Protein AF-A0A4R1WNM1-F1 (afdb_monomer_lite)

pLDDT: mean 94.65, std 6.36, range [49.75, 98.62]

Secondary structure (DSSP, 8-state):
-----S----SHHHHHHHHHHHEETTEE-SS--PPPHHHHHHHHHTTSS-SS-B---HHHHHHHHHHHHTT--HHHHHHHHHHHHHH--GGGTTHHHHHHHHHH-------B-TTSSBBTTT-PBSS-PPB-HHHHHHHHHHHS-S-TT-HHHHHHHHHHHHTS---PPPHHHHHHHHHHHHHHHTS-TT-BTTTGGGT-TTSSS-HHHHHHHHHHHHHTTTT--SSS--SSSS---GGG-PPPSSS---S-TTGGG-BGGG---HHHHHHH-TT--

Radius of gyration: 18.29 Å; chains: 1; bounding box: 48×42×45 Å

Foldseek 3Di:
DPDADLAADLDCVLQVQLQQQAADPVGGDVVGDHDPPVNQVSSSNRVLADPFFDWDFPQRLLVLLQVLLVLDDLVQLLQLCLQCQAVVQLLSNLLLLLSLQSPQRDNDDADADPVRFARQFQREGGGTDGHGLSVLSNCCRPQSGDCRRHSNSSSSSSVNSSRYDGDGHDPVSLVLLLVLLVQLLPDDQQAALLRSLVSSPVGPDDSSNSSVNLQSCQLLQFQAAPQFGHSNVHHQGPNSQDAPPDPDQPYGGPRSVGTSNRRTDVVSCCRNNVSND

Sequence (277 aa):
MPPQQDSYDASPSSVRPLLDTFWSSSGWREPPDWPDEQSMRAAVRRGVMFDAPVVLDHGGWVEAARSAAAQISPREVEDAFVSSLTSRRLDLRSALASFLIARALPDHHFTAMRSGRMCAVCGLYSGSAPEDLNVLNFERFKWGGIRRDDITYVAFDLQQFIRAPRREVTPDDRKLGSAVLEILRGLPTETTVAQAPSHLGLLKGNKPERSVLMDILGICGVLDTADHRGYAEGFVRFGDRELPPYRFVDRAYPACWWQASTGINFRAVKNVLPTLS

Structure (mmCIF, N/CA/C/O backbone):
data_AF-A0A4R1WNM1-F1
#
_entry.id   AF-A0A4R1WNM1-F1
#
loop_
_atom_site.group_PDB
_atom_site.id
_atom_site.type_symbol
_atom_site.label_atom_id
_atom_site.label_alt_id
_atom_site.label_comp_id
_atom_site.label_asym_id
_atom_site.label_entity_id
_atom_site.label_seq_id
_atom_site.pdbx_PDB_ins_code
_atom_site.Cartn_x
_atom_site.Cartn_y
_atom_site.Cartn_z
_atom_site.occupancy
_atom_site.B_iso_or_equiv
_atom_site.auth_seq_id
_atom_site.auth_comp_id
_atom_site.auth_asym_id
_atom_site.auth_atom_id
_atom_site.pdbx_PDB_model_num
ATOM 1 N N . MET A 1 1 ? 11.906 -10.373 -12.392 1.00 56.03 1 MET A N 1
ATOM 2 C CA . MET A 1 1 ? 12.243 -8.930 -12.439 1.00 56.03 1 MET A CA 1
ATOM 3 C C . MET A 1 1 ? 13.757 -8.771 -12.398 1.00 56.03 1 MET A C 1
ATOM 5 O O . MET A 1 1 ? 14.398 -9.702 -11.915 1.00 56.03 1 MET A O 1
ATOM 9 N N . PRO A 1 2 ? 14.334 -7.695 -12.967 1.00 50.56 2 PRO A N 1
ATOM 10 C CA . PRO A 1 2 ? 15.786 -7.516 -13.014 1.00 50.56 2 PRO A CA 1
ATOM 11 C C . PRO A 1 2 ? 16.395 -7.609 -11.607 1.00 50.56 2 PRO A C 1
ATOM 13 O O . PRO A 1 2 ? 15.758 -7.159 -10.651 1.00 50.56 2 PRO A O 1
ATOM 16 N N . PRO A 1 3 ? 17.589 -8.207 -11.453 1.00 49.75 3 PRO A N 1
ATOM 17 C CA . PRO A 1 3 ? 18.256 -8.286 -10.162 1.00 49.75 3 PRO A CA 1
ATOM 18 C C . PRO A 1 3 ? 18.532 -6.867 -9.660 1.00 49.75 3 PRO A C 1
ATOM 20 O O . PRO A 1 3 ? 19.197 -6.076 -10.326 1.00 49.75 3 PRO A O 1
ATOM 23 N N . GLN A 1 4 ? 17.988 -6.537 -8.493 1.00 61.91 4 GLN A N 1
ATOM 24 C CA . GLN A 1 4 ? 18.226 -5.264 -7.823 1.00 61.91 4 GLN A CA 1
ATOM 25 C C . GLN A 1 4 ? 19.000 -5.509 -6.527 1.00 61.91 4 GLN A C 1
ATOM 27 O O . GLN A 1 4 ? 18.963 -6.608 -5.984 1.00 61.91 4 GLN A O 1
ATOM 32 N N . GLN A 1 5 ? 19.703 -4.483 -6.041 1.00 65.31 5 GLN A N 1
ATOM 33 C CA . GLN A 1 5 ? 20.471 -4.527 -4.787 1.00 65.31 5 GLN A CA 1
ATOM 34 C C . GLN A 1 5 ? 19.643 -5.051 -3.609 1.00 65.31 5 GLN A C 1
ATOM 36 O O . GLN A 1 5 ? 18.443 -4.791 -3.560 1.00 65.31 5 GLN A O 1
ATOM 41 N N . ASP A 1 6 ? 20.285 -5.668 -2.617 1.00 79.88 6 ASP A N 1
ATOM 42 C CA . ASP A 1 6 ? 19.622 -6.268 -1.445 1.00 79.88 6 ASP A CA 1
ATOM 43 C C . ASP A 1 6 ? 18.725 -5.295 -0.655 1.00 79.88 6 ASP A C 1
ATOM 45 O O . ASP A 1 6 ? 17.783 -5.721 0.009 1.00 79.88 6 ASP A O 1
ATOM 49 N N . SER A 1 7 ? 18.984 -3.983 -0.742 1.00 90.94 7 SER A N 1
ATOM 50 C CA . SER A 1 7 ? 18.193 -2.928 -0.098 1.00 90.94 7 SER A CA 1
ATOM 51 C C . SER A 1 7 ? 18.128 -1.645 -0.941 1.00 90.94 7 SER A C 1
ATOM 53 O O . SER A 1 7 ? 18.863 -1.511 -1.921 1.00 90.94 7 SER A O 1
ATOM 55 N N . TYR A 1 8 ? 17.243 -0.707 -0.586 1.00 95.38 8 TYR A N 1
ATOM 56 C CA . TYR A 1 8 ? 17.134 0.626 -1.202 1.00 95.38 8 TYR A CA 1
ATOM 57 C C . TYR A 1 8 ? 17.305 1.755 -0.175 1.00 95.38 8 TYR A C 1
ATOM 59 O O . TYR A 1 8 ? 17.038 1.585 1.011 1.00 95.38 8 TYR A O 1
ATOM 67 N N . ASP A 1 9 ? 17.699 2.948 -0.624 1.00 96.12 9 ASP A N 1
ATOM 68 C CA . ASP A 1 9 ? 17.828 4.133 0.231 1.00 96.12 9 ASP A CA 1
ATOM 69 C C . ASP A 1 9 ? 16.542 4.975 0.221 1.00 96.12 9 ASP A C 1
ATOM 71 O O . ASP A 1 9 ? 16.258 5.717 -0.720 1.00 96.12 9 ASP A O 1
ATOM 75 N N . ALA A 1 10 ? 15.777 4.877 1.311 1.00 96.00 10 ALA A N 1
ATOM 76 C CA . ALA A 1 10 ? 14.518 5.593 1.518 1.00 96.00 10 ALA A CA 1
ATOM 77 C C . ALA A 1 10 ? 14.689 7.059 1.974 1.00 96.00 10 ALA A C 1
ATOM 79 O O . ALA A 1 10 ? 13.705 7.699 2.357 1.00 96.00 10 ALA A O 1
ATOM 80 N N . SER A 1 11 ? 15.914 7.597 2.017 1.00 96.06 11 SER A N 1
ATOM 81 C CA . SER A 1 11 ? 16.146 8.975 2.455 1.00 96.06 11 SER A CA 1
ATOM 82 C C . SER A 1 11 ? 15.478 9.990 1.513 1.00 96.06 11 SER A C 1
ATOM 84 O O . SER A 1 11 ? 15.423 9.774 0.297 1.00 96.06 11 SER A O 1
ATOM 86 N N . PRO A 1 12 ? 15.003 11.146 2.026 1.00 96.06 12 PRO A N 1
ATOM 87 C CA . PRO A 1 12 ? 14.346 12.154 1.194 1.00 96.06 12 PRO A CA 1
ATOM 88 C C . PRO A 1 12 ? 15.190 12.625 0.005 1.00 96.06 12 PRO A C 1
ATOM 90 O O . PRO A 1 12 ? 14.644 12.902 -1.057 1.00 96.06 12 PRO A O 1
ATOM 93 N N . SER A 1 13 ? 16.516 12.707 0.159 1.00 96.44 13 SER A N 1
ATOM 94 C CA . SER A 1 13 ? 17.437 13.062 -0.928 1.00 96.44 13 SER A CA 1
ATOM 95 C C . SER A 1 13 ? 17.504 12.002 -2.021 1.00 96.44 13 SER A C 1
ATOM 97 O O . SER A 1 13 ? 17.653 12.344 -3.191 1.00 96.44 13 SER A O 1
ATOM 99 N N . SER A 1 14 ? 17.404 10.730 -1.645 1.00 96.88 14 SER A N 1
ATOM 100 C CA . SER A 1 14 ? 17.486 9.611 -2.577 1.00 96.88 14 SER A CA 1
ATOM 101 C C . SER A 1 14 ? 16.189 9.434 -3.350 1.00 96.88 14 SER A C 1
ATOM 103 O O . SER A 1 14 ? 16.243 9.243 -4.557 1.00 96.88 14 SER A O 1
ATOM 105 N N . VAL A 1 15 ? 15.042 9.608 -2.689 1.00 97.62 15 VAL A N 1
ATOM 106 C CA . VAL A 1 15 ? 13.699 9.484 -3.283 1.00 97.62 15 VAL A CA 1
ATOM 107 C C . VAL A 1 15 ? 13.288 10.726 -4.093 1.00 97.62 15 VAL A C 1
ATOM 109 O O . VAL A 1 15 ? 12.407 10.642 -4.944 1.00 97.62 15 VAL A O 1
ATOM 112 N N . ARG A 1 16 ? 13.918 11.888 -3.872 1.00 97.81 16 ARG A N 1
ATOM 113 C CA . ARG A 1 16 ? 13.540 13.153 -4.530 1.00 97.81 16 ARG A CA 1
ATOM 114 C C . ARG A 1 16 ? 13.461 13.077 -6.065 1.00 97.81 16 ARG A C 1
ATOM 116 O O . ARG A 1 16 ? 12.425 13.497 -6.567 1.00 97.81 16 ARG A O 1
ATOM 123 N N . PRO A 1 17 ? 14.453 12.534 -6.803 1.00 97.88 17 PRO A N 1
ATOM 124 C CA . PRO A 1 17 ? 14.377 12.465 -8.264 1.00 97.88 17 PRO A CA 1
ATOM 125 C C . PRO A 1 17 ? 13.111 11.755 -8.751 1.00 97.88 17 PRO A C 1
ATOM 127 O O . PRO A 1 17 ? 12.416 12.274 -9.611 1.00 97.88 17 PRO A O 1
ATOM 130 N N . LEU A 1 18 ? 12.750 10.635 -8.113 1.00 98.44 18 LEU A N 1
ATOM 131 C CA . LEU A 1 18 ? 11.525 9.893 -8.409 1.00 98.44 18 LEU A CA 1
ATOM 132 C C . LEU A 1 18 ? 10.265 10.748 -8.192 1.00 98.44 18 LEU A C 1
ATOM 134 O O . LEU A 1 18 ? 9.355 10.730 -9.015 1.00 98.44 18 LEU A O 1
ATOM 138 N N . LEU A 1 19 ? 10.189 11.486 -7.079 1.00 98.12 19 LEU A N 1
ATOM 139 C CA . LEU A 1 19 ? 9.032 12.342 -6.789 1.00 98.12 19 LEU A CA 1
ATOM 140 C C . LEU A 1 19 ? 8.925 13.515 -7.762 1.00 98.12 19 LEU A C 1
ATOM 142 O O . LEU A 1 19 ? 7.822 13.827 -8.212 1.00 98.12 19 LEU A O 1
ATOM 146 N N . ASP A 1 20 ? 10.053 14.144 -8.078 1.00 98.06 20 ASP A N 1
ATOM 147 C CA . ASP A 1 20 ? 10.108 15.314 -8.949 1.00 98.06 20 ASP A CA 1
ATOM 148 C C . ASP A 1 20 ? 9.778 14.949 -10.402 1.00 98.06 20 ASP A C 1
ATOM 150 O O . ASP A 1 20 ? 9.194 15.777 -11.097 1.00 98.06 20 ASP A O 1
ATOM 154 N N . THR A 1 21 ? 10.038 13.705 -10.831 1.00 98.31 21 THR A N 1
ATOM 155 C CA . THR A 1 21 ? 9.667 13.213 -12.167 1.00 98.31 21 THR A CA 1
ATOM 156 C C . THR A 1 21 ? 8.171 13.230 -12.424 1.00 98.31 21 THR A C 1
ATOM 158 O O . THR A 1 21 ? 7.736 13.637 -13.501 1.00 98.31 21 THR A O 1
ATOM 161 N N . PHE A 1 22 ? 7.366 12.831 -11.442 1.00 98.12 22 PHE A N 1
ATOM 162 C CA . PHE A 1 22 ? 5.926 12.659 -11.640 1.00 98.12 22 PHE A CA 1
ATOM 163 C C . PHE A 1 22 ? 5.079 13.761 -11.004 1.00 98.12 22 PHE A C 1
ATOM 165 O O . PHE A 1 22 ? 3.911 13.907 -11.364 1.00 98.12 22 PHE A O 1
ATOM 172 N N . TRP A 1 23 ? 5.624 14.546 -10.069 1.00 97.38 23 TRP A N 1
ATOM 173 C CA . TRP A 1 23 ? 4.834 15.469 -9.257 1.00 97.38 23 TRP A CA 1
ATOM 174 C C . TRP A 1 23 ? 5.432 16.872 -9.160 1.00 97.38 23 TRP A C 1
ATOM 176 O O . TRP A 1 23 ? 6.641 17.077 -9.084 1.00 97.38 23 TRP A O 1
ATOM 186 N N . SER A 1 24 ? 4.547 17.861 -9.095 1.00 95.88 24 SER A N 1
ATOM 187 C CA . SER A 1 24 ? 4.853 19.266 -8.830 1.00 95.88 24 SER A CA 1
ATOM 188 C C . SER A 1 24 ? 3.888 19.838 -7.785 1.00 95.88 24 SER A C 1
ATOM 190 O O . SER A 1 24 ? 2.948 19.173 -7.343 1.00 95.88 24 SER A O 1
ATOM 192 N N . SER A 1 25 ? 4.069 21.098 -7.385 1.00 92.75 25 SER A N 1
ATOM 193 C CA . SER A 1 25 ? 3.073 21.792 -6.555 1.00 92.75 25 SER A CA 1
ATOM 194 C C . SER A 1 25 ? 1.705 21.924 -7.240 1.00 92.75 25 SER A C 1
ATOM 196 O O . SER A 1 25 ? 0.705 22.055 -6.542 1.00 92.75 25 SER A O 1
ATOM 198 N N . SER A 1 26 ? 1.657 21.849 -8.575 1.00 94.06 26 SER A N 1
ATOM 199 C CA . SER A 1 26 ? 0.432 21.940 -9.380 1.00 94.06 26 SER A CA 1
ATOM 200 C C . SER A 1 26 ? -0.217 20.581 -9.680 1.00 94.06 26 SER A C 1
ATOM 202 O O . SER A 1 26 ? -1.260 20.546 -10.324 1.00 94.06 26 SER A O 1
ATOM 204 N N . GLY A 1 27 ? 0.365 19.470 -9.212 1.00 94.62 27 GLY A N 1
ATOM 205 C CA . GLY A 1 27 ? -0.149 18.116 -9.443 1.00 94.62 27 GLY A CA 1
ATOM 206 C C . GLY A 1 27 ? 0.780 17.246 -10.288 1.00 94.62 27 GLY A C 1
ATOM 207 O O . GLY A 1 27 ? 1.999 17.452 -10.281 1.00 94.62 27 GLY A O 1
ATOM 208 N N . TRP A 1 28 ? 0.196 16.264 -10.982 1.00 96.38 28 TRP A N 1
ATOM 209 C CA . TRP A 1 28 ? 0.909 15.378 -11.904 1.00 96.38 28 TRP A CA 1
ATOM 210 C C . TRP A 1 28 ? 1.625 16.170 -12.998 1.00 96.38 28 TRP A C 1
ATOM 212 O O . TRP A 1 28 ? 1.121 17.186 -13.479 1.00 96.38 28 TRP A O 1
ATOM 222 N N . ARG A 1 29 ? 2.810 15.701 -13.382 1.00 97.44 29 ARG A N 1
ATOM 223 C CA . ARG A 1 29 ? 3.543 16.225 -14.533 1.00 97.44 29 ARG A CA 1
ATOM 224 C C . ARG A 1 29 ? 3.154 15.452 -15.781 1.00 97.44 29 ARG A C 1
ATOM 226 O O . ARG A 1 29 ? 3.303 14.234 -15.831 1.00 97.44 29 ARG A O 1
ATOM 233 N N . GLU A 1 30 ? 2.689 16.182 -16.784 1.00 94.81 30 GLU A N 1
ATOM 234 C CA . GLU A 1 30 ? 2.351 15.644 -18.096 1.00 94.81 30 GLU A CA 1
ATOM 235 C C . GLU A 1 30 ? 3.032 16.512 -19.171 1.00 94.81 30 GLU A C 1
ATOM 237 O O . GLU A 1 30 ? 2.610 17.651 -19.384 1.00 94.81 30 GLU A O 1
ATOM 242 N N . PRO A 1 31 ? 4.105 16.020 -19.826 1.00 95.25 31 PRO A N 1
ATOM 243 C CA . PRO A 1 31 ? 4.773 14.728 -19.603 1.00 95.25 31 PRO A CA 1
ATOM 244 C C . PRO A 1 31 ? 5.592 14.680 -18.290 1.00 95.25 31 PRO A C 1
ATOM 246 O O . PRO A 1 31 ? 5.884 15.734 -17.718 1.00 95.25 31 PRO A O 1
ATOM 249 N N . PRO A 1 32 ? 5.999 13.481 -17.821 1.00 96.94 32 PRO A N 1
ATOM 250 C CA . PRO A 1 32 ? 6.957 13.345 -16.724 1.00 96.94 32 PRO A CA 1
ATOM 251 C C . PRO A 1 32 ? 8.285 14.062 -17.011 1.00 96.94 32 PRO A C 1
ATOM 253 O O . PRO A 1 32 ? 8.767 14.068 -18.146 1.00 96.94 32 PRO A O 1
ATOM 256 N N . ASP A 1 33 ? 8.886 14.632 -15.969 1.00 97.44 33 ASP A N 1
ATOM 257 C CA . ASP A 1 33 ? 10.147 15.383 -16.028 1.00 97.44 33 ASP A CA 1
ATOM 258 C C . ASP A 1 33 ? 11.315 14.480 -15.603 1.00 97.44 33 ASP A C 1
ATOM 260 O O . ASP A 1 33 ? 11.663 14.361 -14.424 1.00 97.44 33 ASP A O 1
ATOM 264 N N . TRP A 1 34 ? 11.855 13.724 -16.557 1.00 97.12 34 TRP A N 1
ATOM 265 C CA . TRP A 1 34 ? 12.880 12.722 -16.266 1.00 97.12 34 TRP A CA 1
ATOM 266 C C . TRP A 1 34 ? 14.202 13.367 -15.820 1.00 97.12 34 TRP A C 1
ATOM 268 O O . TRP A 1 34 ? 14.633 14.361 -16.406 1.00 97.12 34 TRP A O 1
ATOM 278 N N . PRO A 1 35 ? 14.885 12.791 -14.812 1.00 97.00 35 PRO A N 1
ATOM 279 C CA . PRO A 1 35 ? 16.169 13.296 -14.359 1.00 97.00 35 PRO A CA 1
ATOM 280 C C . PRO A 1 35 ? 17.239 13.105 -15.440 1.00 97.00 35 PRO A C 1
ATOM 282 O O . PRO A 1 35 ? 17.146 12.213 -16.285 1.00 97.00 35 PRO A O 1
ATOM 285 N N . ASP A 1 36 ? 18.300 13.910 -15.372 1.00 97.25 36 ASP A N 1
ATOM 286 C CA . ASP A 1 36 ? 19.481 13.721 -16.215 1.00 97.25 36 ASP A CA 1
ATOM 287 C C . ASP A 1 36 ? 20.124 12.330 -16.008 1.00 97.25 36 ASP A C 1
ATOM 289 O O . ASP A 1 36 ? 19.881 11.637 -15.015 1.00 97.25 36 ASP A O 1
ATOM 293 N N . GLU A 1 37 ? 20.995 11.914 -16.930 1.00 96.62 37 GLU A N 1
ATOM 294 C CA . GLU A 1 37 ? 21.607 10.577 -16.920 1.00 96.62 37 GLU A CA 1
ATOM 295 C C . GLU A 1 37 ? 22.408 10.275 -15.635 1.00 96.62 37 GLU A C 1
ATOM 297 O O . GLU A 1 37 ? 22.473 9.129 -15.177 1.00 96.62 37 GLU A O 1
ATOM 302 N N . GLN A 1 38 ? 23.058 11.275 -15.034 1.00 96.88 38 GLN A N 1
ATOM 303 C CA . GLN A 1 38 ? 23.828 11.092 -13.803 1.00 96.88 38 GLN A CA 1
ATOM 304 C C . GLN A 1 38 ? 22.893 10.896 -12.605 1.00 96.88 38 GLN A C 1
ATOM 306 O O . GLN A 1 38 ? 23.101 9.981 -11.797 1.00 96.88 38 GLN A O 1
ATOM 311 N N . SER A 1 39 ? 21.854 11.721 -12.518 1.00 96.62 39 SER A N 1
ATOM 312 C CA . SER A 1 39 ? 20.806 11.676 -11.503 1.00 96.62 39 SER A CA 1
ATOM 313 C C . SER A 1 39 ? 19.997 10.376 -11.589 1.00 96.62 39 SER A C 1
ATOM 315 O O . SER A 1 39 ? 19.807 9.713 -10.566 1.00 96.62 39 SER A O 1
ATOM 317 N N . MET A 1 40 ? 19.630 9.936 -12.798 1.00 97.31 40 MET A N 1
ATOM 318 C CA . MET A 1 40 ? 18.955 8.657 -13.044 1.00 97.31 40 MET A CA 1
ATOM 319 C C . MET A 1 40 ? 19.817 7.475 -12.588 1.00 97.31 40 MET A C 1
ATOM 321 O O . MET A 1 40 ? 19.385 6.660 -11.772 1.00 97.31 40 MET A O 1
ATOM 325 N N . ARG A 1 41 ? 21.088 7.414 -13.014 1.00 96.38 41 ARG A N 1
ATOM 326 C CA . ARG A 1 41 ? 22.020 6.358 -12.575 1.00 96.38 41 ARG A CA 1
ATOM 327 C C . ARG A 1 41 ? 22.237 6.359 -11.066 1.00 96.38 41 ARG A C 1
ATOM 329 O O . ARG A 1 41 ? 22.458 5.304 -10.473 1.00 96.38 41 ARG A O 1
ATOM 336 N N . ALA A 1 42 ? 22.231 7.521 -10.416 1.00 96.38 42 ALA A N 1
ATOM 337 C CA . ALA A 1 42 ? 22.311 7.598 -8.960 1.00 96.38 42 ALA A CA 1
ATOM 338 C C . ALA A 1 42 ? 21.044 7.049 -8.287 1.00 96.38 42 ALA A C 1
ATOM 340 O O . ALA A 1 42 ? 21.163 6.291 -7.327 1.00 96.38 42 ALA A O 1
ATOM 341 N N . ALA A 1 43 ? 19.856 7.381 -8.794 1.00 97.00 43 ALA A N 1
ATOM 342 C CA . ALA A 1 43 ? 18.581 6.897 -8.268 1.00 97.00 43 ALA A CA 1
ATOM 343 C C . ALA A 1 43 ? 18.399 5.377 -8.460 1.00 97.00 43 ALA A C 1
ATOM 345 O O . ALA A 1 43 ? 17.992 4.684 -7.526 1.00 97.00 43 ALA A O 1
ATOM 346 N N . VAL A 1 44 ? 18.800 4.836 -9.616 1.00 96.81 44 VAL A N 1
ATOM 347 C CA . VAL A 1 44 ? 18.831 3.383 -9.875 1.00 96.81 44 VAL A CA 1
ATOM 348 C C . VAL A 1 44 ? 19.804 2.681 -8.924 1.00 96.81 44 VAL A C 1
ATOM 350 O O . VAL A 1 44 ? 19.439 1.707 -8.269 1.00 96.81 44 VAL A O 1
ATOM 353 N N . ARG A 1 45 ? 21.018 3.224 -8.739 1.00 95.25 45 ARG A N 1
ATOM 354 C CA . ARG A 1 45 ? 21.992 2.702 -7.757 1.00 95.25 45 ARG A CA 1
ATOM 355 C C . ARG A 1 45 ? 21.532 2.808 -6.305 1.00 95.25 45 ARG A C 1
ATOM 357 O O . ARG A 1 45 ? 22.127 2.158 -5.460 1.00 95.25 45 ARG A O 1
ATOM 364 N N . ARG A 1 46 ? 20.538 3.637 -5.998 1.00 96.25 46 ARG A N 1
ATOM 365 C CA . ARG A 1 46 ? 19.914 3.730 -4.669 1.00 96.25 46 ARG A CA 1
ATOM 366 C C . ARG A 1 46 ? 18.690 2.826 -4.538 1.00 96.25 46 ARG A C 1
ATOM 368 O O . ARG A 1 46 ? 18.076 2.804 -3.477 1.00 96.25 46 ARG A O 1
ATOM 375 N N . GLY A 1 47 ? 18.315 2.113 -5.600 1.00 96.19 47 GLY A N 1
ATOM 376 C CA . GLY A 1 47 ? 17.179 1.197 -5.614 1.00 96.19 47 GLY A CA 1
ATOM 377 C C . GLY A 1 47 ? 15.810 1.880 -5.601 1.00 96.19 47 GLY A C 1
ATOM 378 O O . GLY A 1 47 ? 14.838 1.241 -5.215 1.00 96.19 47 GLY A O 1
ATOM 379 N N . VAL A 1 48 ? 15.716 3.160 -5.983 1.00 96.94 48 VAL A N 1
ATOM 380 C CA . VAL A 1 48 ? 14.444 3.913 -5.974 1.00 96.94 48 VAL A CA 1
ATOM 381 C C . VAL A 1 48 ? 13.877 4.185 -7.371 1.00 96.94 48 VAL A C 1
ATOM 383 O O . VAL A 1 48 ? 12.692 4.482 -7.489 1.00 96.94 48 VAL A O 1
ATOM 386 N N . MET A 1 49 ? 14.687 4.062 -8.423 1.00 97.38 49 MET A N 1
ATOM 387 C CA . MET A 1 49 ? 14.255 4.172 -9.822 1.00 97.38 49 MET A CA 1
ATOM 388 C C . MET A 1 49 ? 14.717 2.958 -10.631 1.00 97.38 49 MET A C 1
ATOM 390 O O . MET A 1 49 ? 15.578 2.194 -10.190 1.00 97.38 49 MET A O 1
ATOM 394 N N . PHE A 1 50 ? 14.134 2.795 -11.815 1.00 96.44 50 PHE A N 1
ATOM 395 C CA . PHE A 1 50 ? 14.290 1.644 -12.699 1.00 96.44 50 PHE A CA 1
ATOM 396 C C . PHE A 1 50 ? 14.640 2.142 -14.101 1.00 96.44 50 PHE A C 1
ATOM 398 O O . PHE A 1 50 ? 13.966 3.022 -14.633 1.00 96.44 50 PHE A O 1
ATOM 405 N N . ASP A 1 51 ? 15.703 1.596 -14.682 1.00 93.88 51 ASP A N 1
ATOM 406 C CA . ASP A 1 51 ? 16.237 1.962 -16.000 1.00 93.88 51 ASP A CA 1
ATOM 407 C C . ASP A 1 51 ? 15.534 1.260 -17.170 1.00 93.88 51 ASP A C 1
ATOM 409 O O . ASP A 1 51 ? 15.699 1.667 -18.319 1.00 93.88 51 ASP A O 1
ATOM 413 N N . ALA A 1 52 ? 14.725 0.240 -16.885 1.00 92.50 52 ALA A N 1
ATOM 414 C CA . ALA A 1 52 ? 13.921 -0.464 -17.870 1.00 92.50 52 ALA A CA 1
ATOM 415 C C . ALA A 1 52 ? 12.527 -0.810 -17.319 1.00 92.50 52 ALA A C 1
ATOM 417 O O . ALA A 1 52 ? 12.397 -1.146 -16.134 1.00 92.50 52 ALA A O 1
ATOM 418 N N . PRO A 1 53 ? 11.486 -0.780 -18.172 1.00 93.94 53 PRO A N 1
ATOM 419 C CA . PRO A 1 53 ? 10.184 -1.317 -17.813 1.00 93.94 53 PRO A CA 1
ATOM 420 C C . PRO A 1 53 ? 10.247 -2.843 -17.689 1.00 93.94 53 PRO A C 1
ATOM 422 O O . PRO A 1 53 ? 11.149 -3.501 -18.217 1.00 93.94 53 PRO A O 1
ATOM 425 N N . VAL A 1 54 ? 9.249 -3.422 -17.025 1.00 95.00 54 VAL A N 1
ATOM 426 C CA . VAL A 1 54 ? 9.103 -4.878 -16.923 1.00 95.00 54 VAL A CA 1
ATOM 427 C C . VAL A 1 54 ? 7.951 -5.358 -17.784 1.00 95.00 54 VAL A C 1
ATOM 429 O O . VAL A 1 54 ? 6.872 -4.780 -17.785 1.00 95.00 54 VAL A O 1
ATOM 432 N N . VAL A 1 55 ? 8.192 -6.449 -18.505 1.00 95.81 55 VAL A N 1
ATOM 433 C CA . VAL A 1 55 ? 7.198 -7.117 -19.341 1.00 95.81 55 VAL A CA 1
ATOM 434 C C . VAL A 1 55 ? 6.941 -8.496 -18.750 1.00 95.81 55 VAL A C 1
ATOM 436 O O . VAL A 1 55 ? 7.800 -9.373 -18.820 1.00 95.81 55 VAL A O 1
ATOM 439 N N . LEU A 1 56 ? 5.766 -8.677 -18.155 1.00 95.81 56 LEU A N 1
ATOM 440 C CA . LEU A 1 56 ? 5.242 -9.973 -17.733 1.00 95.81 56 LEU A CA 1
ATOM 441 C C . LEU A 1 56 ? 3.833 -10.127 -18.297 1.00 95.81 56 LEU A C 1
ATOM 443 O O . LEU A 1 56 ? 3.130 -9.142 -18.524 1.00 95.81 56 LEU A O 1
ATOM 447 N N . ASP A 1 57 ? 3.434 -11.365 -18.554 1.00 95.44 57 ASP A N 1
ATOM 448 C CA . ASP A 1 57 ? 2.044 -11.686 -18.838 1.00 95.44 57 ASP A CA 1
ATOM 449 C C . ASP A 1 57 ? 1.237 -11.823 -17.537 1.00 95.44 57 ASP A C 1
ATOM 451 O O . ASP A 1 57 ? 1.744 -11.656 -16.423 1.00 95.44 57 ASP A O 1
ATOM 455 N N . HIS A 1 58 ? -0.046 -12.145 -17.685 1.00 96.38 58 HIS A N 1
ATOM 456 C CA . HIS A 1 58 ? -0.934 -12.379 -16.553 1.00 96.38 58 HIS A CA 1
ATOM 457 C C . HIS A 1 58 ? -0.371 -13.411 -15.563 1.00 96.38 58 HIS A C 1
ATOM 459 O O . HIS A 1 58 ? -0.366 -13.172 -14.357 1.00 96.38 58 HIS A O 1
ATOM 465 N N . GLY A 1 59 ? 0.085 -14.563 -16.068 1.00 96.56 59 GLY A N 1
ATOM 466 C CA . GLY A 1 59 ? 0.621 -15.635 -15.229 1.00 96.56 59 GLY A CA 1
ATOM 467 C C . GLY A 1 59 ? 1.876 -15.196 -14.476 1.00 96.56 59 GLY A C 1
ATOM 468 O O . GLY A 1 59 ? 1.993 -15.457 -13.283 1.00 96.56 59 GLY A O 1
ATOM 469 N N . GLY A 1 60 ? 2.767 -14.458 -15.141 1.00 96.94 60 GLY A N 1
ATOM 470 C CA . GLY A 1 60 ? 3.987 -13.919 -14.555 1.00 96.94 60 GLY A CA 1
ATOM 471 C C . GLY A 1 60 ? 3.725 -12.957 -13.399 1.00 96.94 60 GLY A C 1
ATOM 472 O O . GLY A 1 60 ? 4.408 -13.050 -12.381 1.00 96.94 60 GLY A O 1
ATOM 473 N N . TRP A 1 61 ? 2.729 -12.072 -13.506 1.00 97.75 61 TRP A N 1
ATOM 474 C CA . TRP A 1 61 ? 2.357 -11.176 -12.402 1.00 97.75 61 TRP A CA 1
ATOM 475 C C . TRP A 1 61 ? 1.694 -11.912 -11.233 1.00 97.75 61 TRP A C 1
ATOM 477 O O . TRP A 1 61 ? 2.012 -11.629 -10.077 1.00 97.75 61 TRP A O 1
ATOM 487 N N . VAL A 1 62 ? 0.816 -1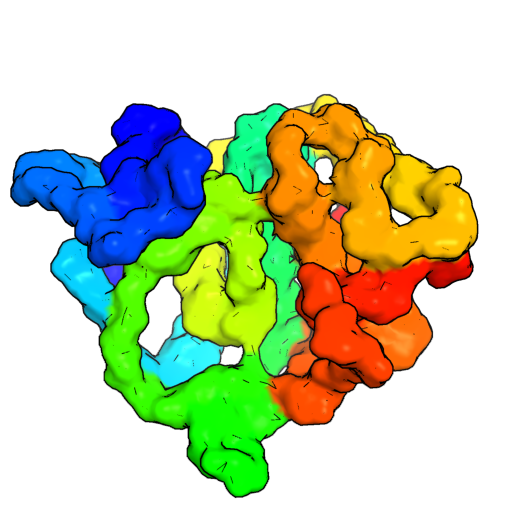2.881 -11.518 1.00 98.12 62 VAL A N 1
ATOM 488 C CA . VAL A 1 62 ? 0.193 -13.727 -10.485 1.00 98.12 62 VAL A CA 1
ATOM 489 C C . VAL A 1 62 ? 1.256 -14.509 -9.718 1.00 98.12 62 VAL A C 1
ATOM 491 O O . VAL A 1 62 ? 1.261 -14.484 -8.487 1.00 98.12 62 VAL A O 1
ATOM 494 N N . GLU A 1 63 ? 2.185 -15.150 -10.427 1.00 98.25 63 GLU A N 1
ATOM 495 C CA . GLU A 1 63 ? 3.276 -15.886 -9.796 1.00 98.25 63 GLU A CA 1
ATOM 496 C C . GLU A 1 63 ? 4.182 -14.939 -9.006 1.00 98.25 63 GLU A C 1
ATOM 498 O O . GLU A 1 63 ? 4.423 -15.174 -7.828 1.00 98.25 63 GLU A O 1
ATOM 503 N N . ALA A 1 64 ? 4.582 -13.801 -9.582 1.00 98.19 64 ALA A N 1
ATOM 504 C CA . ALA A 1 64 ? 5.415 -12.813 -8.900 1.00 98.19 64 ALA A CA 1
ATOM 505 C C . ALA A 1 64 ? 4.816 -12.328 -7.566 1.00 98.19 64 ALA A C 1
ATOM 507 O O . ALA A 1 64 ? 5.553 -12.201 -6.585 1.00 98.19 64 ALA A O 1
ATOM 508 N N . ALA A 1 65 ? 3.502 -12.083 -7.509 1.00 98.38 65 ALA A N 1
ATOM 509 C CA . ALA A 1 65 ? 2.811 -11.715 -6.275 1.00 98.38 65 ALA A CA 1
ATOM 510 C C . ALA A 1 65 ? 2.847 -12.852 -5.243 1.00 98.38 65 ALA A C 1
ATOM 512 O O . ALA A 1 65 ? 3.224 -12.635 -4.088 1.00 98.38 65 ALA A O 1
ATOM 513 N N . ARG A 1 66 ? 2.494 -14.075 -5.660 1.00 98.50 66 ARG A N 1
ATOM 514 C CA . ARG A 1 66 ? 2.434 -15.248 -4.775 1.00 98.50 66 ARG A CA 1
ATOM 515 C C . ARG A 1 66 ? 3.814 -15.632 -4.244 1.00 98.50 66 ARG A C 1
ATOM 517 O O . ARG A 1 66 ? 3.961 -15.836 -3.038 1.00 98.50 66 ARG A O 1
ATOM 524 N N . SER A 1 67 ? 4.839 -15.667 -5.099 1.00 98.38 67 SER A N 1
ATOM 525 C CA . SER A 1 67 ? 6.212 -15.985 -4.689 1.00 98.38 67 SER A CA 1
ATOM 526 C C . SER A 1 67 ? 6.797 -14.919 -3.757 1.00 98.38 67 SER A C 1
ATOM 528 O O . SER A 1 67 ? 7.569 -15.255 -2.859 1.00 98.38 67 SER A O 1
ATOM 530 N N . ALA A 1 68 ? 6.452 -13.637 -3.938 1.00 98.25 68 ALA A N 1
ATOM 531 C CA . ALA A 1 68 ? 6.877 -12.580 -3.019 1.00 98.25 68 ALA A CA 1
ATOM 532 C C . ALA A 1 68 ? 6.195 -12.724 -1.650 1.00 98.25 68 ALA A C 1
ATOM 534 O O . ALA A 1 68 ? 6.866 -12.686 -0.621 1.00 98.25 68 ALA A O 1
ATOM 535 N N . ALA A 1 69 ? 4.882 -12.974 -1.621 1.00 98.38 69 ALA A N 1
ATOM 536 C CA . ALA A 1 69 ? 4.151 -13.200 -0.374 1.00 98.38 69 ALA A CA 1
ATOM 537 C C . ALA A 1 69 ? 4.673 -14.414 0.411 1.00 98.38 69 ALA A C 1
ATOM 539 O O . ALA A 1 69 ? 4.735 -14.362 1.636 1.00 98.38 69 ALA A O 1
ATOM 540 N N . ALA A 1 70 ? 5.103 -15.480 -0.271 1.00 98.31 70 ALA A N 1
ATOM 541 C CA . ALA A 1 70 ? 5.670 -16.670 0.368 1.00 98.31 70 ALA A CA 1
ATOM 542 C C . ALA A 1 70 ? 6.989 -16.411 1.129 1.00 98.31 70 ALA A C 1
ATOM 544 O O . ALA A 1 70 ? 7.369 -17.216 1.976 1.00 98.31 70 ALA A O 1
ATOM 545 N N . GLN A 1 71 ? 7.681 -15.302 0.846 1.00 98.00 71 GLN A N 1
ATOM 546 C CA . GLN A 1 71 ? 8.933 -14.909 1.507 1.00 98.00 71 GLN A CA 1
ATOM 547 C C . GLN A 1 71 ? 8.717 -13.982 2.709 1.00 98.00 71 GLN A C 1
ATOM 549 O O . GLN A 1 71 ? 9.681 -13.599 3.367 1.00 98.00 71 GLN A O 1
ATOM 554 N N . ILE A 1 72 ? 7.472 -13.590 2.979 1.00 98.19 72 ILE A N 1
ATOM 555 C CA . ILE A 1 72 ? 7.130 -12.564 3.959 1.00 98.19 72 ILE A CA 1
ATOM 556 C C . ILE A 1 72 ? 6.293 -13.191 5.072 1.00 98.19 72 ILE A C 1
ATOM 558 O O . ILE A 1 72 ? 5.304 -13.880 4.822 1.00 98.19 72 ILE A O 1
ATOM 562 N N . SER A 1 73 ? 6.648 -12.921 6.324 1.00 97.75 73 SER A N 1
ATOM 563 C CA . SER A 1 73 ? 5.811 -13.300 7.460 1.00 97.75 73 SER A CA 1
ATOM 564 C C . SER A 1 73 ? 4.712 -12.258 7.725 1.00 97.75 73 SER A C 1
ATOM 566 O O . SER A 1 73 ? 4.930 -11.058 7.533 1.00 97.75 73 SER A O 1
ATOM 568 N N . PRO A 1 74 ? 3.541 -12.667 8.259 1.00 97.94 74 PRO A N 1
ATOM 569 C CA . PRO A 1 74 ? 2.505 -11.723 8.688 1.00 97.94 74 PRO A CA 1
ATOM 570 C C . PRO A 1 74 ? 3.022 -10.679 9.683 1.00 97.94 74 PRO A C 1
ATOM 572 O O . PRO A 1 74 ? 2.590 -9.529 9.667 1.00 97.94 74 PRO A O 1
ATOM 575 N N . ARG A 1 75 ? 3.981 -11.074 10.529 1.00 97.50 75 ARG A N 1
ATOM 576 C CA . ARG A 1 75 ? 4.561 -10.197 11.539 1.00 97.50 75 ARG A CA 1
ATOM 577 C C . ARG A 1 75 ? 5.354 -9.045 10.927 1.00 97.50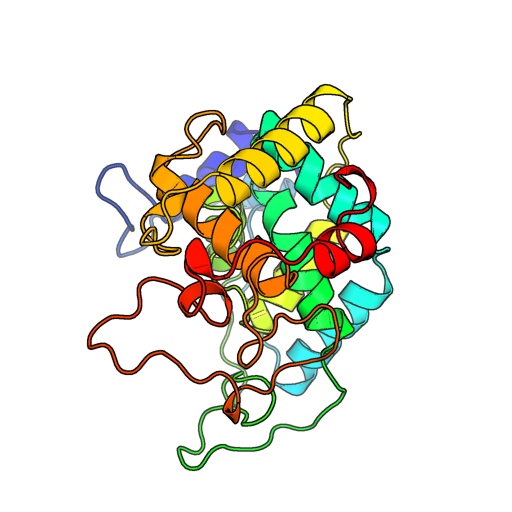 75 ARG A C 1
ATOM 579 O O . ARG A 1 75 ? 5.229 -7.917 11.387 1.00 97.50 75 ARG A O 1
ATOM 586 N N . GLU A 1 76 ? 6.137 -9.310 9.884 1.00 97.81 76 GLU A N 1
ATOM 587 C CA . GLU A 1 76 ? 6.948 -8.279 9.230 1.00 97.81 76 GLU A CA 1
ATOM 588 C C . GLU A 1 76 ? 6.090 -7.171 8.620 1.00 97.81 76 GLU A C 1
ATOM 590 O O . GLU A 1 76 ? 6.438 -5.996 8.735 1.00 97.81 76 GLU A O 1
ATOM 595 N N . VAL A 1 77 ? 4.974 -7.525 7.978 1.00 98.12 77 VAL A N 1
ATOM 596 C CA . VAL A 1 77 ? 4.084 -6.535 7.356 1.00 98.12 77 VAL A CA 1
ATOM 597 C C . VAL A 1 77 ? 3.219 -5.798 8.372 1.00 98.12 77 VAL A C 1
ATOM 599 O O . VAL A 1 77 ? 2.954 -4.613 8.178 1.00 98.12 77 VAL A O 1
ATOM 602 N N . GLU A 1 78 ? 2.835 -6.448 9.476 1.00 98.19 78 GLU A N 1
ATOM 603 C CA . GLU A 1 78 ? 2.238 -5.760 10.624 1.00 98.19 78 GLU A CA 1
ATOM 604 C C . GLU A 1 78 ? 3.215 -4.713 11.176 1.00 98.19 78 GLU A C 1
ATOM 606 O O . GLU A 1 78 ? 2.872 -3.534 11.283 1.00 98.19 78 GLU A O 1
ATOM 611 N N . ASP A 1 79 ? 4.448 -5.124 11.478 1.00 98.19 79 ASP A N 1
ATOM 612 C CA . ASP A 1 79 ? 5.456 -4.243 12.062 1.00 98.19 79 ASP A CA 1
ATOM 613 C C . ASP A 1 79 ? 5.780 -3.064 11.124 1.00 98.19 79 ASP A C 1
ATOM 615 O O . ASP A 1 79 ? 5.885 -1.912 11.557 1.00 98.19 79 ASP A O 1
ATOM 619 N N . ALA A 1 80 ? 5.855 -3.313 9.816 1.00 97.94 80 ALA A N 1
ATOM 620 C CA . ALA A 1 80 ? 6.029 -2.286 8.793 1.00 97.94 80 ALA A CA 1
ATOM 621 C C . ALA A 1 80 ? 4.857 -1.295 8.733 1.00 97.94 80 ALA A C 1
ATOM 623 O O . ALA A 1 80 ? 5.063 -0.077 8.716 1.00 97.94 80 ALA A O 1
ATOM 624 N N . PHE A 1 81 ? 3.623 -1.799 8.763 1.00 98.12 81 PHE A N 1
ATOM 625 C CA . PHE A 1 81 ? 2.428 -0.966 8.775 1.00 98.12 81 PHE A CA 1
ATOM 626 C C . PHE A 1 81 ? 2.378 -0.078 10.023 1.00 98.12 81 PHE A C 1
ATOM 628 O O . PHE A 1 81 ? 2.253 1.144 9.897 1.00 98.12 81 PHE A O 1
ATOM 635 N N . VAL A 1 82 ? 2.546 -0.664 11.211 1.00 98.25 82 VAL A N 1
ATOM 636 C CA . VAL A 1 82 ? 2.476 0.038 12.502 1.00 98.25 82 VAL A CA 1
ATOM 637 C C . VAL A 1 82 ? 3.602 1.069 12.627 1.00 98.25 82 VAL A C 1
ATOM 639 O O . VAL A 1 82 ? 3.345 2.237 12.928 1.00 98.25 82 VAL A O 1
ATOM 642 N N . SER A 1 83 ? 4.842 0.695 12.296 1.00 97.69 83 SER A N 1
ATOM 643 C CA . SER A 1 83 ? 5.986 1.622 12.296 1.00 97.69 83 SER A CA 1
ATOM 644 C C . SER A 1 83 ? 5.839 2.779 11.299 1.00 97.69 83 SER A C 1
ATOM 646 O O . SER A 1 83 ? 6.354 3.881 11.538 1.00 97.69 83 SER A O 1
ATOM 648 N N . SER A 1 84 ? 5.114 2.584 10.189 1.00 97.25 84 SER A N 1
ATOM 649 C CA . SER A 1 84 ? 4.860 3.638 9.196 1.00 97.25 84 SER A CA 1
ATOM 650 C C . SER A 1 84 ? 3.998 4.787 9.734 1.00 97.25 84 SER A C 1
ATOM 652 O O . SER A 1 84 ? 4.019 5.884 9.163 1.00 97.25 84 SER A O 1
ATOM 654 N N . LEU A 1 85 ? 3.218 4.561 10.801 1.00 97.06 85 LEU A N 1
ATOM 655 C CA . LEU A 1 85 ? 2.245 5.534 11.306 1.00 97.06 85 LEU A CA 1
ATOM 656 C C . LEU A 1 85 ? 2.929 6.757 11.928 1.00 97.06 85 LEU A C 1
ATOM 658 O O . LEU A 1 85 ? 2.539 7.886 11.628 1.00 97.06 85 LEU A O 1
ATOM 662 N N . THR A 1 86 ? 3.979 6.561 12.735 1.00 97.06 86 THR A N 1
ATOM 663 C CA . THR A 1 86 ? 4.730 7.676 13.349 1.00 97.06 86 THR A CA 1
ATOM 664 C C . THR A 1 86 ? 5.858 8.179 12.448 1.00 97.06 86 THR A C 1
ATOM 666 O O . THR A 1 86 ? 6.102 9.387 12.372 1.00 97.06 86 THR A O 1
ATOM 669 N N . SER A 1 87 ? 6.550 7.258 11.762 1.00 95.62 87 SER A N 1
ATOM 670 C CA . SER A 1 87 ? 7.754 7.554 10.977 1.00 95.62 87 SER A CA 1
ATOM 671 C C . SER A 1 87 ? 7.446 8.223 9.645 1.00 95.62 87 SER A C 1
ATOM 673 O O . SER A 1 87 ? 8.323 8.856 9.061 1.00 95.62 87 SER A O 1
ATOM 675 N N . ARG A 1 88 ? 6.207 8.070 9.158 1.00 95.00 88 ARG A N 1
ATOM 676 C CA . ARG A 1 88 ? 5.782 8.473 7.814 1.00 95.00 88 ARG A CA 1
ATOM 677 C C . ARG A 1 88 ? 6.603 7.795 6.701 1.00 95.00 88 ARG A C 1
ATOM 679 O O . ARG A 1 88 ? 6.704 8.327 5.600 1.00 95.00 88 ARG A O 1
ATOM 686 N N . ARG A 1 89 ? 7.147 6.597 6.955 1.00 96.31 89 ARG A N 1
ATOM 687 C CA . ARG A 1 89 ? 7.678 5.688 5.922 1.00 96.31 89 ARG A CA 1
ATOM 688 C C . ARG A 1 89 ? 6.527 5.102 5.098 1.00 96.31 89 ARG A C 1
ATOM 690 O O . ARG A 1 89 ? 6.096 3.977 5.327 1.00 96.31 89 ARG A O 1
ATOM 697 N N . LEU A 1 90 ? 5.967 5.911 4.197 1.00 97.06 90 LEU A N 1
ATOM 698 C CA . LEU A 1 90 ? 4.805 5.546 3.374 1.00 97.06 90 LEU A CA 1
ATOM 699 C C . LEU A 1 90 ? 5.069 4.309 2.510 1.00 97.06 90 LEU A C 1
ATOM 701 O O . LEU A 1 90 ? 4.174 3.495 2.318 1.00 97.06 90 LEU A O 1
ATOM 705 N N . ASP A 1 91 ? 6.315 4.122 2.090 1.00 97.56 91 ASP A N 1
ATOM 706 C CA . ASP A 1 91 ? 6.785 2.961 1.345 1.00 97.56 91 ASP A CA 1
ATOM 707 C C . ASP A 1 91 ? 6.608 1.624 2.084 1.00 97.56 91 ASP A C 1
ATOM 709 O O . ASP A 1 91 ? 6.548 0.572 1.458 1.00 97.56 91 ASP A O 1
ATOM 713 N N . LEU A 1 92 ? 6.496 1.645 3.413 1.00 97.38 92 LEU A N 1
ATOM 714 C CA . LEU A 1 92 ? 6.238 0.452 4.223 1.00 97.38 92 LEU A CA 1
ATOM 715 C C . LEU A 1 92 ? 4.743 0.173 4.428 1.00 97.38 92 LEU A C 1
ATOM 717 O O . LEU A 1 92 ? 4.379 -0.886 4.934 1.00 97.38 92 LEU A O 1
ATOM 721 N N . ARG A 1 93 ? 3.868 1.128 4.093 1.00 94.69 93 ARG A N 1
ATOM 722 C CA . ARG A 1 93 ? 2.479 1.130 4.562 1.00 94.69 93 ARG A CA 1
ATOM 723 C C . ARG A 1 93 ? 1.579 0.165 3.789 1.00 94.69 93 ARG A C 1
ATOM 725 O O . ARG A 1 93 ? 0.783 -0.528 4.416 1.00 94.69 93 ARG A O 1
ATOM 732 N N . SER A 1 94 ? 1.686 0.114 2.459 1.00 96.75 94 SER A N 1
ATOM 733 C CA . SER A 1 94 ? 0.826 -0.738 1.612 1.00 96.75 94 SER A CA 1
ATOM 734 C C . SER A 1 94 ? 1.154 -2.223 1.698 1.00 96.75 94 SER A C 1
ATOM 736 O O . SER A 1 94 ? 0.262 -3.031 1.441 1.00 96.75 94 SER A O 1
ATOM 738 N N . ALA A 1 95 ? 2.363 -2.586 2.140 1.00 97.81 95 ALA A N 1
ATOM 739 C CA . ALA A 1 95 ? 2.827 -3.971 2.164 1.00 97.81 95 ALA A CA 1
ATOM 740 C C . ALA A 1 95 ? 1.875 -4.915 2.919 1.00 97.81 95 ALA A C 1
ATOM 742 O O . ALA A 1 95 ? 1.691 -6.053 2.499 1.00 97.81 95 ALA A O 1
ATOM 743 N N . LEU A 1 96 ? 1.212 -4.442 3.983 1.00 98.19 96 LEU A N 1
ATOM 744 C CA . LEU A 1 96 ? 0.200 -5.221 4.703 1.00 98.19 96 LEU A CA 1
ATOM 745 C C . LEU A 1 96 ? -0.998 -5.592 3.819 1.00 98.19 96 LEU A C 1
ATOM 747 O O . LEU A 1 96 ? -1.387 -6.757 3.773 1.00 98.19 96 LEU A O 1
ATOM 751 N N . ALA A 1 97 ? -1.565 -4.626 3.096 1.00 98.06 97 ALA A N 1
ATOM 752 C CA . ALA A 1 97 ? -2.680 -4.879 2.186 1.00 98.06 97 ALA A CA 1
ATOM 753 C C . ALA A 1 97 ? -2.249 -5.776 1.017 1.00 98.06 97 ALA A C 1
ATOM 755 O O . ALA A 1 97 ? -2.906 -6.782 0.743 1.00 98.06 97 ALA A O 1
ATOM 756 N N . SER A 1 98 ? -1.113 -5.455 0.390 1.00 98.56 98 SER A N 1
ATOM 757 C CA . SER A 1 98 ? -0.536 -6.233 -0.710 1.00 98.56 98 SER A CA 1
ATOM 758 C C . SER A 1 98 ? -0.293 -7.687 -0.296 1.00 98.56 98 SER A C 1
ATOM 760 O O . SER A 1 98 ? -0.629 -8.611 -1.035 1.00 98.56 98 SER A O 1
ATOM 762 N N . PHE A 1 99 ? 0.211 -7.913 0.921 1.00 98.62 99 PHE A N 1
ATOM 763 C CA . PHE A 1 99 ? 0.486 -9.247 1.451 1.00 98.62 99 PHE A CA 1
ATOM 764 C C . PHE A 1 99 ? -0.790 -10.063 1.628 1.00 98.62 99 PHE A C 1
ATOM 766 O O . PHE A 1 99 ? -0.831 -11.223 1.223 1.00 98.62 99 PHE A O 1
ATOM 773 N N . LEU A 1 100 ? -1.845 -9.472 2.196 1.00 98.19 100 LEU A N 1
ATOM 774 C CA . LEU A 1 100 ? -3.121 -10.168 2.374 1.00 98.19 100 LEU A CA 1
ATOM 775 C C . LEU A 1 100 ? -3.747 -10.554 1.032 1.00 98.19 100 LEU A C 1
ATOM 777 O O . LEU A 1 100 ? -4.214 -11.683 0.888 1.00 98.19 100 LEU A O 1
ATOM 781 N N . ILE A 1 101 ? -3.697 -9.658 0.044 1.00 98.31 101 ILE A N 1
ATOM 782 C CA . ILE A 1 101 ? -4.193 -9.930 -1.309 1.00 98.31 101 ILE A CA 1
ATOM 783 C C . ILE A 1 101 ? -3.392 -11.063 -1.953 1.00 98.31 101 ILE A C 1
ATOM 785 O O . ILE A 1 101 ? -3.979 -12.052 -2.384 1.00 98.31 101 ILE A O 1
ATOM 789 N N . ALA A 1 102 ? -2.062 -10.952 -1.989 1.00 98.31 102 ALA A N 1
ATOM 790 C CA . ALA A 1 102 ? -1.191 -11.932 -2.634 1.00 98.31 102 ALA A CA 1
ATOM 791 C C . ALA A 1 102 ? -1.223 -13.307 -1.954 1.00 98.31 102 ALA A C 1
ATOM 793 O O . ALA A 1 102 ? -1.191 -14.329 -2.632 1.00 98.31 102 ALA A O 1
ATOM 794 N N . ARG A 1 103 ? -1.324 -13.347 -0.620 1.00 97.81 103 ARG A N 1
ATOM 795 C CA . ARG A 1 103 ? -1.443 -14.597 0.141 1.00 97.81 103 ARG A CA 1
ATOM 796 C C . ARG A 1 103 ? -2.770 -15.302 -0.129 1.00 97.81 103 ARG A C 1
ATOM 798 O O . ARG A 1 103 ? -2.815 -16.528 -0.132 1.00 97.81 103 ARG A O 1
ATOM 805 N N . ALA A 1 104 ? -3.844 -14.540 -0.319 1.00 97.56 104 ALA A N 1
ATOM 806 C CA . ALA A 1 104 ? -5.152 -15.092 -0.639 1.00 97.56 104 ALA A CA 1
ATOM 807 C C . ALA A 1 104 ? -5.294 -15.447 -2.132 1.00 97.56 104 ALA A C 1
ATOM 809 O O . ALA A 1 104 ? -6.116 -16.297 -2.473 1.00 97.56 104 ALA A O 1
ATOM 810 N N . LEU A 1 105 ? -4.509 -14.810 -3.012 1.00 98.06 105 LEU A N 1
ATOM 811 C CA . LEU A 1 105 ? -4.574 -14.958 -4.466 1.00 98.06 105 LEU A CA 1
ATOM 812 C C . LEU A 1 105 ? -4.433 -16.434 -4.885 1.00 98.06 105 LEU A C 1
ATOM 814 O O . LEU A 1 105 ? -3.365 -17.031 -4.694 1.00 98.06 105 LEU A O 1
ATOM 818 N N . PRO A 1 106 ? -5.481 -17.040 -5.478 1.00 97.19 106 PRO A N 1
ATOM 819 C CA . PRO A 1 106 ? -5.381 -18.401 -5.971 1.00 97.19 106 PRO A CA 1
ATOM 820 C C . PRO A 1 106 ? -4.426 -18.463 -7.160 1.00 97.19 106 PRO A C 1
ATOM 822 O O . PRO A 1 106 ? -4.340 -17.527 -7.964 1.00 97.19 106 PRO A O 1
ATOM 825 N N . ASP A 1 107 ? -3.768 -19.609 -7.312 1.00 97.06 107 ASP A N 1
ATOM 826 C CA . ASP A 1 107 ? -3.218 -19.960 -8.614 1.00 97.06 107 ASP A CA 1
ATOM 827 C C . ASP A 1 107 ? -4.371 -20.066 -9.621 1.00 97.06 107 ASP A C 1
ATOM 829 O O . ASP A 1 107 ? -5.397 -20.696 -9.339 1.00 97.06 107 ASP A O 1
ATOM 833 N N . HIS A 1 108 ? -4.248 -19.378 -10.752 1.00 97.25 108 HIS A N 1
ATOM 834 C CA . HIS A 1 108 ? -5.284 -19.360 -11.773 1.00 97.25 108 HIS A CA 1
ATOM 835 C C . HIS A 1 108 ? -4.738 -18.929 -13.131 1.00 97.25 108 HIS A C 1
ATOM 837 O O . HIS A 1 108 ? -3.860 -18.074 -13.256 1.00 97.25 108 HIS A O 1
ATOM 843 N N . HIS A 1 109 ? -5.353 -19.471 -14.176 1.00 95.19 109 HIS A N 1
ATOM 844 C CA . HIS A 1 109 ? -5.147 -19.000 -15.535 1.00 95.19 109 HIS A CA 1
ATOM 845 C C . HIS A 1 109 ? -6.009 -17.772 -15.833 1.00 95.19 109 HIS A C 1
ATOM 847 O O . HIS A 1 109 ? -7.060 -17.550 -15.219 1.00 95.19 109 HIS A O 1
ATOM 853 N N . PHE A 1 110 ? -5.579 -16.993 -16.826 1.00 95.88 110 PHE A N 1
ATOM 854 C CA . PHE A 1 110 ? -6.358 -15.870 -17.326 1.00 95.88 110 PHE A CA 1
ATOM 855 C C . PHE A 1 110 ? -7.751 -16.346 -17.755 1.00 95.88 110 PHE A C 1
ATOM 857 O O . PHE A 1 110 ? -7.893 -17.200 -18.629 1.00 95.88 110 PHE A O 1
ATOM 864 N N . THR A 1 111 ? -8.780 -15.770 -17.139 1.00 94.19 111 THR A N 1
ATOM 865 C CA . THR A 1 111 ? -10.181 -16.060 -17.452 1.00 94.19 111 THR A CA 1
ATOM 866 C C . THR A 1 111 ? -10.831 -14.775 -17.925 1.00 94.19 111 THR A C 1
ATOM 868 O O . THR A 1 111 ? -11.074 -13.888 -17.117 1.00 94.19 111 THR A O 1
ATOM 871 N N . ALA A 1 112 ? -11.097 -14.639 -19.220 1.00 92.25 112 ALA A N 1
ATOM 872 C CA . ALA A 1 112 ? -11.635 -13.399 -19.767 1.00 92.25 112 ALA A CA 1
ATOM 873 C C . ALA A 1 112 ? -13.027 -13.066 -19.199 1.00 92.25 112 ALA A C 1
ATOM 875 O O . ALA A 1 112 ? -13.931 -13.903 -19.191 1.00 92.25 112 ALA A O 1
ATOM 876 N N . MET A 1 113 ? -13.234 -11.811 -18.794 1.00 89.94 113 MET A N 1
ATOM 877 C CA . MET A 1 113 ? -14.581 -11.250 -18.649 1.00 89.94 113 MET A CA 1
ATOM 878 C C . MET A 1 113 ? -15.277 -11.131 -20.015 1.00 89.94 113 MET A C 1
ATOM 880 O O . MET A 1 113 ? -14.633 -11.213 -21.060 1.00 89.94 113 MET A O 1
ATOM 884 N N . ARG A 1 114 ? -16.585 -10.826 -20.030 1.00 83.50 114 ARG A N 1
ATOM 885 C CA . ARG A 1 114 ? -17.349 -10.582 -21.275 1.00 83.50 114 ARG A CA 1
ATOM 886 C C . ARG A 1 114 ? -16.712 -9.534 -22.203 1.00 83.50 114 ARG A C 1
ATOM 888 O O . ARG A 1 114 ? -16.858 -9.640 -23.412 1.00 83.50 114 ARG A O 1
ATOM 895 N N . SER A 1 115 ? -16.009 -8.539 -21.653 1.00 80.12 115 SER A N 1
ATOM 896 C CA . SER A 1 115 ? -15.290 -7.514 -22.427 1.00 80.12 115 SER A CA 1
ATOM 897 C C . SER A 1 115 ? -14.007 -8.021 -23.103 1.00 80.12 115 SER A C 1
ATOM 899 O O . SER A 1 115 ? -13.432 -7.309 -23.923 1.00 80.12 115 SER A O 1
ATOM 901 N N . GLY A 1 116 ? -13.524 -9.213 -22.741 1.00 82.12 116 GLY A N 1
ATOM 902 C CA . GLY A 1 116 ? -12.334 -9.859 -23.298 1.00 82.12 116 GLY A CA 1
ATOM 903 C C . GLY A 1 116 ? -10.988 -9.362 -22.758 1.00 82.12 116 GLY A C 1
ATOM 904 O O . GLY A 1 116 ? -9.984 -10.032 -22.965 1.00 82.12 116 GLY A O 1
ATOM 905 N N . ARG A 1 117 ? -10.942 -8.212 -22.069 1.00 87.12 117 ARG A N 1
ATOM 906 C CA . ARG A 1 117 ? -9.677 -7.520 -21.743 1.00 87.12 117 ARG A CA 1
ATOM 907 C C . ARG A 1 117 ? -9.155 -7.725 -20.327 1.00 87.12 117 ARG A C 1
ATOM 909 O O . ARG A 1 117 ? -7.978 -7.487 -20.108 1.00 87.12 117 ARG A O 1
ATOM 916 N N . MET A 1 118 ? -10.001 -8.107 -19.375 1.00 92.44 118 MET A N 1
ATOM 917 C CA . MET A 1 118 ? -9.630 -8.257 -17.961 1.00 92.44 118 MET A CA 1
ATOM 918 C C . MET A 1 118 ? -9.923 -9.670 -17.474 1.00 92.44 118 MET A C 1
ATOM 920 O O . MET A 1 118 ? -10.867 -10.314 -17.945 1.00 92.44 118 MET A O 1
ATOM 924 N N . CYS A 1 119 ? -9.128 -10.129 -16.512 1.00 95.19 119 CYS A N 1
ATOM 925 C CA . CYS A 1 119 ? -9.330 -11.402 -15.845 1.00 95.19 119 CYS A CA 1
ATOM 926 C C . CYS A 1 119 ? -10.511 -11.317 -14.866 1.00 95.19 119 CYS A C 1
ATOM 928 O O . CYS A 1 119 ? -10.516 -10.495 -13.954 1.00 95.19 119 CYS A O 1
ATOM 930 N N . ALA A 1 120 ? -11.490 -12.207 -15.005 1.00 94.56 120 ALA A N 1
ATOM 931 C CA . ALA A 1 120 ? -12.651 -12.317 -14.127 1.00 94.56 120 ALA A CA 1
ATOM 932 C C . ALA A 1 120 ? -12.277 -12.699 -12.683 1.00 94.56 120 ALA A C 1
ATOM 934 O O . ALA A 1 120 ? -13.034 -12.415 -11.755 1.00 94.56 120 ALA A O 1
ATOM 935 N N . VAL A 1 121 ? -11.113 -13.330 -12.485 1.00 96.00 121 VAL A N 1
ATOM 936 C CA . VAL A 1 121 ? -10.618 -13.705 -11.156 1.00 96.00 121 VAL A CA 1
ATOM 937 C C . VAL A 1 121 ? -9.939 -12.519 -10.486 1.00 96.00 121 VAL A C 1
ATOM 939 O O . VAL A 1 121 ? -10.371 -12.122 -9.414 1.00 96.00 121 VAL A O 1
ATOM 942 N N . CYS A 1 122 ? -8.900 -11.940 -11.087 1.00 95.81 122 CYS A N 1
ATOM 943 C CA . CYS A 1 122 ? -8.039 -10.978 -10.393 1.00 95.81 122 CYS A CA 1
ATOM 944 C C . CYS A 1 122 ? -8.105 -9.536 -10.920 1.00 95.81 122 CYS A C 1
ATOM 946 O O . CYS A 1 122 ? -7.528 -8.651 -10.299 1.00 95.81 122 CYS A O 1
ATOM 948 N N . GLY A 1 123 ? -8.804 -9.287 -12.032 1.00 94.56 123 GLY A N 1
ATOM 949 C CA . GLY A 1 123 ? -8.953 -7.957 -12.633 1.00 94.56 123 GLY A CA 1
ATOM 950 C C . GLY A 1 123 ? -7.791 -7.523 -13.525 1.00 94.56 123 GLY A C 1
ATOM 951 O O . GLY A 1 123 ? -7.906 -6.523 -14.227 1.00 94.56 123 GLY A O 1
ATOM 952 N N . LEU A 1 124 ? -6.693 -8.284 -13.553 1.00 94.62 124 LEU A N 1
ATOM 953 C CA . LEU A 1 124 ? -5.523 -7.966 -14.365 1.00 94.62 124 LEU A CA 1
ATOM 954 C C . LEU A 1 124 ? -5.856 -8.004 -15.866 1.00 94.62 124 LEU A C 1
ATOM 956 O O . LEU A 1 124 ? -6.589 -8.884 -16.333 1.00 94.62 124 LEU A O 1
ATOM 960 N N . TYR A 1 125 ? -5.312 -7.052 -16.624 1.00 89.44 125 TYR A N 1
ATOM 961 C CA . TYR A 1 125 ? -5.522 -6.969 -18.067 1.00 89.44 125 TYR A CA 1
ATOM 962 C C . TYR A 1 125 ? -4.809 -8.099 -18.825 1.00 89.44 125 TYR A C 1
ATOM 964 O O . TYR A 1 125 ? -3.749 -8.577 -18.428 1.00 89.44 125 TYR A O 1
ATOM 972 N N . SER A 1 126 ? -5.392 -8.518 -19.947 1.00 84.94 126 SER A N 1
ATOM 973 C CA . SER A 1 126 ? -4.765 -9.439 -20.892 1.00 84.94 126 SER A CA 1
ATOM 974 C C . SER A 1 126 ? -3.577 -8.778 -21.590 1.00 84.94 126 SER A C 1
ATOM 976 O O . SER A 1 126 ? -3.696 -7.642 -22.053 1.00 84.94 126 SER A O 1
ATOM 978 N N . GLY A 1 127 ? -2.492 -9.527 -21.776 1.00 84.38 127 GLY A N 1
ATOM 979 C CA . GLY A 1 127 ? -1.322 -9.104 -22.544 1.00 84.38 127 GLY A CA 1
ATOM 980 C C . GLY A 1 127 ? -0.079 -8.906 -21.682 1.00 84.38 127 GLY A C 1
ATOM 981 O O . GLY A 1 127 ? -0.045 -9.299 -20.519 1.00 84.38 127 GLY A O 1
ATOM 982 N N . SER A 1 128 ? 0.945 -8.314 -22.294 1.00 86.94 128 SER A N 1
ATOM 983 C CA . SER A 1 128 ? 2.267 -8.094 -21.695 1.00 86.94 128 SER A CA 1
ATOM 984 C C . SER A 1 128 ? 2.772 -6.699 -22.060 1.00 86.94 128 SER A C 1
ATOM 986 O O . SER A 1 128 ? 3.804 -6.540 -22.709 1.00 86.94 128 SER A O 1
ATOM 988 N N . ALA A 1 129 ? 1.985 -5.673 -21.734 1.00 89.19 129 ALA A N 1
ATOM 989 C CA . ALA A 1 129 ? 2.428 -4.298 -21.928 1.00 89.19 129 ALA A CA 1
ATOM 990 C C . ALA A 1 129 ? 3.635 -4.003 -21.013 1.00 89.19 129 ALA A C 1
ATOM 992 O O . ALA A 1 129 ? 3.688 -4.537 -19.902 1.00 89.19 129 ALA A O 1
ATOM 993 N N . PRO A 1 130 ? 4.604 -3.179 -21.452 1.00 93.81 130 PRO A N 1
ATOM 994 C CA . PRO A 1 130 ? 5.678 -2.728 -20.578 1.00 93.81 130 PRO A CA 1
ATOM 995 C C . PRO A 1 130 ? 5.119 -1.929 -19.397 1.00 93.81 130 PRO A C 1
ATOM 997 O O . PRO A 1 130 ? 4.447 -0.919 -19.598 1.00 93.81 130 PRO A O 1
ATOM 1000 N N . GLU A 1 131 ? 5.421 -2.373 -18.181 1.00 95.25 131 GLU A N 1
ATOM 1001 C CA . GLU A 1 131 ? 5.045 -1.694 -16.944 1.00 95.25 131 GLU A CA 1
ATOM 1002 C C . GLU A 1 131 ? 6.165 -0.747 -16.497 1.00 95.25 131 GLU A C 1
ATOM 1004 O O . GLU A 1 131 ? 7.314 -1.171 -16.311 1.00 95.25 131 GLU A O 1
ATOM 1009 N N . ASP A 1 132 ? 5.834 0.532 -16.294 1.00 95.75 132 ASP A N 1
ATOM 1010 C CA . ASP A 1 132 ? 6.765 1.516 -15.740 1.00 95.75 132 ASP A CA 1
ATOM 1011 C C . ASP A 1 132 ? 6.809 1.413 -14.212 1.00 95.75 132 ASP A C 1
ATOM 1013 O O . ASP A 1 132 ? 6.011 1.997 -13.483 1.00 95.75 132 ASP A O 1
ATOM 1017 N N . LEU A 1 133 ? 7.806 0.701 -13.704 1.00 96.88 133 LEU A N 1
ATOM 1018 C CA . LEU A 1 133 ? 8.005 0.530 -12.266 1.00 96.88 133 LEU A CA 1
ATOM 1019 C C . LEU A 1 133 ? 8.265 1.852 -11.530 1.00 96.88 133 LEU A C 1
ATOM 1021 O O . LEU A 1 133 ? 8.044 1.926 -10.319 1.00 96.88 133 LEU A O 1
ATOM 1025 N N . ASN A 1 134 ? 8.722 2.898 -12.229 1.00 98.00 134 ASN A N 1
ATOM 1026 C CA . ASN A 1 134 ? 8.928 4.201 -11.610 1.00 98.00 134 ASN A CA 1
ATOM 1027 C C . ASN A 1 134 ? 7.590 4.814 -11.185 1.00 98.00 134 ASN A C 1
ATOM 1029 O O . ASN A 1 134 ? 7.513 5.343 -10.080 1.00 98.00 134 ASN A O 1
ATOM 1033 N N . VAL A 1 135 ? 6.512 4.679 -11.970 1.00 97.25 135 VAL A N 1
ATOM 1034 C CA . VAL A 1 135 ? 5.201 5.211 -11.551 1.00 97.25 135 VAL A CA 1
ATOM 1035 C C . VAL A 1 135 ? 4.658 4.461 -10.330 1.00 97.25 135 VAL A C 1
ATOM 1037 O O . VAL A 1 135 ? 4.164 5.085 -9.389 1.00 97.25 135 VAL A O 1
ATOM 1040 N N . LEU A 1 136 ? 4.838 3.135 -10.287 1.00 97.50 136 LEU A N 1
ATOM 1041 C CA . LEU A 1 136 ? 4.427 2.310 -9.148 1.00 97.50 136 LEU A CA 1
ATOM 1042 C C . LEU A 1 136 ? 5.200 2.696 -7.880 1.00 97.50 136 LEU A C 1
ATOM 1044 O O . LEU A 1 136 ? 4.609 2.888 -6.814 1.00 97.50 136 LEU A O 1
ATOM 1048 N N . ASN A 1 137 ? 6.521 2.871 -7.987 1.00 97.81 137 ASN A N 1
ATOM 1049 C CA . ASN A 1 137 ? 7.342 3.265 -6.844 1.00 97.81 137 ASN A CA 1
ATOM 1050 C C . ASN A 1 137 ? 7.062 4.702 -6.404 1.00 97.81 137 ASN A C 1
ATOM 1052 O O . ASN A 1 137 ? 7.059 4.996 -5.209 1.00 97.81 137 ASN A O 1
ATOM 1056 N N . PHE A 1 138 ? 6.801 5.601 -7.354 1.00 98.25 138 PHE A N 1
ATOM 1057 C CA . PHE A 1 138 ? 6.402 6.970 -7.063 1.00 98.25 138 PHE A CA 1
ATOM 1058 C C . PHE A 1 138 ? 5.145 6.984 -6.192 1.00 98.25 138 PHE A C 1
ATOM 1060 O O . PHE A 1 138 ? 5.156 7.570 -5.112 1.00 98.25 138 PHE A O 1
ATOM 1067 N N . GLU A 1 139 ? 4.086 6.291 -6.606 1.00 97.25 139 GLU A N 1
ATOM 1068 C CA . GLU A 1 139 ? 2.827 6.221 -5.860 1.00 97.25 139 GLU A CA 1
ATOM 1069 C C . GLU A 1 139 ? 3.004 5.576 -4.472 1.00 97.25 139 GLU A C 1
ATOM 1071 O O . GLU A 1 139 ? 2.414 6.032 -3.480 1.00 97.25 139 GLU A O 1
ATOM 1076 N N . ARG A 1 140 ? 3.865 4.553 -4.386 1.00 97.25 140 ARG A N 1
ATOM 1077 C CA . ARG A 1 140 ? 4.270 3.892 -3.139 1.00 97.25 140 ARG A CA 1
ATOM 1078 C C . ARG A 1 140 ? 4.920 4.873 -2.160 1.00 97.25 140 ARG A C 1
ATOM 1080 O O . ARG A 1 140 ? 4.468 4.987 -1.022 1.00 97.25 140 ARG A O 1
ATOM 1087 N N . PHE A 1 141 ? 5.917 5.644 -2.596 1.00 97.69 141 PHE A N 1
ATOM 1088 C CA . PHE A 1 141 ? 6.587 6.640 -1.749 1.00 97.69 141 PHE A CA 1
ATOM 1089 C C . PHE A 1 141 ? 5.742 7.894 -1.486 1.00 97.69 141 PHE A C 1
ATOM 1091 O O . PHE A 1 141 ? 5.853 8.496 -0.417 1.00 97.69 141 PHE A O 1
ATOM 1098 N N . LYS A 1 142 ? 4.908 8.313 -2.442 1.00 96.44 142 LYS A N 1
ATOM 1099 C CA . LYS A 1 142 ? 4.155 9.571 -2.379 1.00 96.44 142 LYS A CA 1
ATOM 1100 C C . LYS A 1 142 ? 2.939 9.490 -1.464 1.00 96.44 142 LYS A C 1
ATOM 1102 O O . LYS A 1 142 ? 2.681 10.433 -0.716 1.00 96.44 142 LYS A O 1
ATOM 1107 N N . TRP A 1 143 ? 2.182 8.397 -1.547 1.00 95.38 143 TRP A N 1
ATOM 1108 C CA . TRP A 1 143 ? 0.893 8.260 -0.860 1.00 95.38 143 TRP A CA 1
ATOM 1109 C C . TRP A 1 143 ? 0.773 6.992 -0.017 1.00 95.38 143 TRP A C 1
ATOM 1111 O O . TRP A 1 143 ? -0.180 6.870 0.751 1.00 95.38 143 TRP A O 1
ATOM 1121 N N . GLY A 1 144 ? 1.741 6.080 -0.111 1.00 94.56 144 GLY A N 1
ATOM 1122 C CA . GLY A 1 144 ? 1.712 4.798 0.584 1.00 94.56 144 GLY A CA 1
ATOM 1123 C C . GLY A 1 144 ? 1.017 3.691 -0.196 1.00 94.56 144 GLY A C 1
ATOM 1124 O O . GLY A 1 144 ? 0.556 2.739 0.425 1.00 94.56 144 GLY A O 1
ATOM 1125 N N . GLY A 1 145 ? 0.947 3.812 -1.527 1.00 90.44 145 GLY A N 1
ATOM 1126 C CA . GLY A 1 145 ? 0.350 2.826 -2.432 1.00 90.44 145 GLY A CA 1
ATOM 1127 C C . GLY A 1 145 ? -1.127 3.074 -2.717 1.00 90.44 145 GLY A C 1
ATOM 1128 O O . GLY A 1 145 ? -1.973 2.948 -1.835 1.00 90.44 145 GLY A O 1
ATOM 1129 N N . ILE A 1 146 ? -1.453 3.434 -3.963 1.00 90.31 146 ILE A N 1
ATOM 1130 C CA . ILE A 1 146 ? -2.828 3.789 -4.367 1.00 90.31 146 ILE A CA 1
ATOM 1131 C C . ILE A 1 146 ? -3.511 2.728 -5.242 1.00 90.31 146 ILE A C 1
ATOM 1133 O O . ILE A 1 146 ? -4.732 2.767 -5.388 1.00 90.31 146 ILE A O 1
ATOM 1137 N N . ARG A 1 147 ? -2.755 1.774 -5.796 1.00 88.00 147 ARG A N 1
ATOM 1138 C CA . ARG A 1 147 ? -3.233 0.703 -6.690 1.00 88.00 147 ARG A CA 1
ATOM 1139 C C . ARG A 1 147 ? -3.552 -0.564 -5.899 1.00 88.00 147 ARG A C 1
ATOM 1141 O O . ARG A 1 147 ? -2.855 -1.566 -5.982 1.00 88.00 147 ARG A O 1
ATOM 1148 N N . ARG A 1 148 ? -4.556 -0.456 -5.031 1.00 82.00 148 ARG A N 1
ATOM 1149 C CA . ARG A 1 148 ? -4.680 -1.312 -3.840 1.00 82.00 148 ARG A CA 1
ATOM 1150 C C . ARG A 1 148 ? -4.833 -2.803 -4.158 1.00 82.00 148 ARG A C 1
ATOM 1152 O O . ARG A 1 148 ? -4.209 -3.610 -3.487 1.00 82.00 148 ARG A O 1
ATOM 1159 N N . ASP A 1 149 ? -5.644 -3.152 -5.154 1.00 85.94 149 ASP A N 1
ATOM 1160 C CA . ASP A 1 149 ? -5.967 -4.526 -5.564 1.00 85.94 149 ASP A CA 1
ATOM 1161 C C . ASP A 1 149 ? -5.506 -4.869 -6.993 1.00 85.94 149 ASP A C 1
ATOM 1163 O O . ASP A 1 149 ? -5.927 -5.877 -7.568 1.00 85.94 149 ASP A O 1
ATOM 1167 N N . ASP A 1 150 ? -4.613 -4.043 -7.541 1.00 95.06 150 ASP A N 1
ATOM 1168 C CA . ASP A 1 150 ? -3.913 -4.273 -8.801 1.00 95.06 150 ASP A CA 1
ATOM 1169 C C . ASP A 1 150 ? -2.788 -5.296 -8.578 1.00 95.06 150 ASP A C 1
ATOM 1171 O O . ASP A 1 150 ? -1.861 -5.058 -7.802 1.00 95.06 150 ASP A O 1
ATOM 1175 N N . ILE A 1 151 ? -2.858 -6.448 -9.251 1.00 97.31 151 ILE A N 1
ATOM 1176 C CA . ILE A 1 151 ? -1.902 -7.547 -9.044 1.00 97.31 151 ILE A CA 1
ATOM 1177 C C . ILE A 1 151 ? -0.472 -7.169 -9.455 1.00 97.31 151 ILE A C 1
ATOM 1179 O O . ILE A 1 151 ? 0.478 -7.634 -8.823 1.00 97.31 151 ILE A O 1
ATOM 1183 N N . THR A 1 152 ? -0.305 -6.298 -10.452 1.00 97.44 152 THR A N 1
ATOM 1184 C CA . THR A 1 152 ? 1.008 -5.786 -10.858 1.00 97.44 152 THR A CA 1
ATOM 1185 C C . THR A 1 152 ? 1.618 -4.942 -9.743 1.00 97.44 152 THR A C 1
ATOM 1187 O O . THR A 1 152 ? 2.763 -5.174 -9.347 1.00 97.44 152 THR A O 1
ATOM 1190 N N . TYR A 1 153 ? 0.842 -4.017 -9.166 1.00 97.88 153 TYR A N 1
ATOM 1191 C CA . TYR A 1 153 ? 1.300 -3.233 -8.016 1.00 97.88 153 TYR A CA 1
ATOM 1192 C C . TYR A 1 153 ? 1.551 -4.112 -6.789 1.00 97.88 153 TYR A C 1
ATOM 1194 O O . TYR A 1 153 ? 2.571 -3.946 -6.131 1.00 97.88 153 TYR A O 1
ATOM 1202 N N . VAL A 1 154 ? 0.669 -5.068 -6.491 1.00 98.38 154 VAL A N 1
ATOM 1203 C CA . VAL A 1 154 ? 0.824 -5.987 -5.352 1.00 98.38 154 VAL A CA 1
ATOM 1204 C C . VAL A 1 154 ? 2.126 -6.784 -5.464 1.00 98.38 154 VAL A C 1
ATOM 1206 O O . VAL A 1 154 ? 2.877 -6.870 -4.491 1.00 98.38 154 VAL A O 1
ATOM 1209 N N . ALA A 1 155 ? 2.432 -7.329 -6.646 1.00 98.25 155 ALA A N 1
ATOM 1210 C CA . ALA A 1 155 ? 3.696 -8.019 -6.891 1.00 98.25 155 ALA A CA 1
ATOM 1211 C C . ALA A 1 155 ? 4.894 -7.083 -6.686 1.00 98.25 155 ALA A C 1
ATOM 1213 O O . ALA A 1 155 ? 5.842 -7.428 -5.976 1.00 98.25 155 ALA A O 1
ATOM 1214 N N . PHE A 1 156 ? 4.833 -5.889 -7.277 1.00 97.94 156 PHE A N 1
ATOM 1215 C CA . PHE A 1 156 ? 5.877 -4.880 -7.164 1.00 97.94 156 PHE A CA 1
ATOM 1216 C C . PHE A 1 156 ? 6.132 -4.467 -5.706 1.00 97.94 156 PHE A C 1
ATOM 1218 O O . PHE A 1 156 ? 7.272 -4.511 -5.242 1.00 97.94 156 PHE A O 1
ATOM 1225 N N . ASP A 1 157 ? 5.082 -4.099 -4.975 1.00 98.38 157 ASP A N 1
ATOM 1226 C CA . ASP A 1 157 ? 5.148 -3.588 -3.608 1.00 98.38 157 ASP A CA 1
ATOM 1227 C C . ASP A 1 157 ? 5.750 -4.620 -2.650 1.00 98.38 157 ASP A C 1
ATOM 1229 O O . ASP A 1 157 ? 6.647 -4.287 -1.877 1.00 98.38 157 ASP A O 1
ATOM 1233 N N . LEU A 1 158 ? 5.354 -5.894 -2.759 1.00 98.38 158 LEU A N 1
ATOM 1234 C CA . LEU A 1 158 ? 5.925 -6.964 -1.935 1.00 98.38 158 LEU A CA 1
ATOM 1235 C C . LEU A 1 158 ? 7.394 -7.241 -2.258 1.00 98.38 158 LEU A C 1
ATOM 1237 O O . LEU A 1 158 ? 8.195 -7.455 -1.349 1.00 98.38 158 LEU A O 1
ATOM 1241 N N . GLN A 1 159 ? 7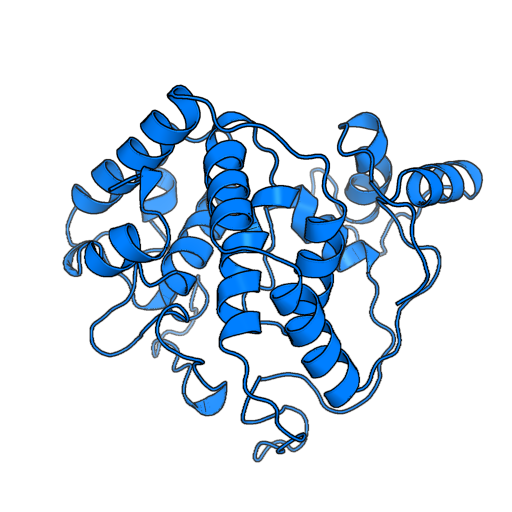.785 -7.184 -3.529 1.00 97.50 159 GLN A N 1
ATOM 1242 C CA . GLN A 1 159 ? 9.192 -7.331 -3.904 1.00 97.50 159 GLN A CA 1
ATOM 1243 C C . GLN A 1 159 ? 10.052 -6.164 -3.414 1.00 97.50 159 GLN A C 1
ATOM 1245 O O . GLN A 1 159 ? 11.188 -6.377 -2.985 1.00 97.50 159 GLN A O 1
ATOM 1250 N N . GLN A 1 160 ? 9.522 -4.937 -3.429 1.00 97.50 160 GLN A N 1
ATOM 1251 C CA . GLN A 1 160 ? 10.207 -3.809 -2.802 1.00 97.50 160 GLN A CA 1
ATOM 1252 C C . GLN A 1 160 ? 10.234 -3.961 -1.278 1.00 97.50 160 GLN A C 1
ATOM 1254 O O . GLN A 1 160 ? 11.252 -3.669 -0.658 1.00 97.50 160 GLN A O 1
ATOM 1259 N N . PHE A 1 161 ? 9.161 -4.464 -0.668 1.00 97.81 161 PHE A N 1
ATOM 1260 C CA . PHE A 1 161 ? 9.082 -4.684 0.773 1.00 97.81 161 PHE A CA 1
ATOM 1261 C C . PHE A 1 161 ? 10.133 -5.674 1.290 1.00 97.81 161 PHE A C 1
ATOM 1263 O O . PHE A 1 161 ? 10.765 -5.398 2.309 1.00 97.81 161 PHE A O 1
ATOM 1270 N N . ILE A 1 162 ? 10.382 -6.776 0.572 1.00 97.44 162 ILE A N 1
ATOM 1271 C CA . ILE A 1 162 ? 11.429 -7.761 0.916 1.00 97.44 162 ILE A CA 1
ATOM 1272 C C . ILE A 1 162 ? 12.799 -7.084 1.086 1.00 97.44 162 ILE A C 1
ATOM 1274 O O . ILE A 1 162 ? 13.581 -7.457 1.960 1.00 97.44 162 ILE A O 1
ATOM 1278 N N . ARG A 1 163 ? 13.056 -6.045 0.288 1.00 95.25 163 ARG A N 1
ATOM 1279 C CA . ARG A 1 163 ? 14.306 -5.275 0.249 1.00 95.25 163 ARG A CA 1
ATOM 1280 C C . ARG A 1 163 ? 14.249 -4.001 1.094 1.00 95.25 163 ARG A C 1
ATOM 1282 O O . ARG A 1 163 ? 15.192 -3.215 1.108 1.00 95.25 163 ARG A O 1
ATOM 1289 N N . ALA A 1 164 ? 13.137 -3.731 1.769 1.00 95.88 164 ALA A N 1
ATOM 1290 C CA . ALA A 1 164 ? 12.962 -2.469 2.462 1.00 95.88 164 ALA A CA 1
ATOM 1291 C C . ALA A 1 164 ? 13.880 -2.366 3.687 1.00 95.88 164 ALA A C 1
ATOM 1293 O O . ALA A 1 164 ? 13.933 -3.302 4.492 1.00 95.88 164 ALA A O 1
ATOM 1294 N N . PRO A 1 165 ? 14.544 -1.210 3.907 1.00 93.44 165 PRO A N 1
ATOM 1295 C CA . PRO A 1 165 ? 15.228 -0.946 5.163 1.00 93.44 165 PRO A CA 1
ATOM 1296 C C . PRO A 1 165 ? 14.252 -1.100 6.324 1.00 93.44 165 PRO A C 1
ATOM 1298 O O . PRO A 1 165 ? 13.286 -0.330 6.440 1.00 93.44 165 PRO A O 1
ATOM 1301 N N . ARG A 1 166 ? 14.511 -2.112 7.157 1.00 86.75 166 ARG A N 1
ATOM 1302 C CA . ARG A 1 166 ? 13.668 -2.468 8.294 1.00 86.75 166 ARG A CA 1
ATOM 1303 C C . ARG A 1 166 ? 13.717 -1.364 9.346 1.00 86.75 166 ARG A C 1
ATOM 1305 O O . ARG A 1 166 ? 14.727 -0.683 9.520 1.00 86.75 166 ARG A O 1
ATOM 1312 N N . ARG A 1 167 ? 12.605 -1.193 10.053 1.00 90.69 167 ARG A N 1
ATOM 1313 C CA . ARG A 1 167 ? 12.481 -0.291 11.196 1.00 90.69 167 ARG A CA 1
ATOM 1314 C C . ARG A 1 167 ? 11.800 -1.055 12.318 1.00 90.69 167 ARG A C 1
ATOM 1316 O O . ARG A 1 167 ? 10.757 -1.658 12.095 1.00 90.69 167 ARG A O 1
ATOM 1323 N N . GLU A 1 168 ? 12.368 -0.998 13.513 1.00 92.88 168 GLU A N 1
ATOM 1324 C CA . GLU A 1 168 ? 11.744 -1.596 14.691 1.00 92.88 168 GLU A CA 1
ATOM 1325 C C . GLU A 1 168 ? 10.475 -0.838 15.095 1.00 92.88 168 GLU A C 1
ATOM 1327 O O . GLU A 1 168 ? 10.380 0.383 14.932 1.00 92.88 168 GLU A O 1
ATOM 1332 N N . VAL A 1 169 ? 9.498 -1.567 15.636 1.00 97.06 169 VAL A N 1
ATOM 1333 C CA . VAL A 1 169 ? 8.256 -0.985 16.153 1.00 97.06 169 VAL A CA 1
ATOM 1334 C C . VAL A 1 169 ? 8.455 -0.501 17.580 1.00 97.06 169 VAL A C 1
ATOM 1336 O O . VAL A 1 169 ? 8.761 -1.279 18.488 1.00 97.06 169 VAL A O 1
ATOM 1339 N N . THR A 1 170 ? 8.192 0.780 17.796 1.00 97.50 170 THR A N 1
ATOM 1340 C CA . THR A 1 170 ? 8.274 1.429 19.101 1.00 97.50 170 THR A CA 1
ATOM 1341 C C . THR A 1 170 ? 6.937 1.341 19.853 1.00 97.50 170 THR A C 1
ATOM 1343 O O . THR A 1 170 ? 5.883 1.096 19.255 1.00 97.50 170 THR A O 1
ATOM 1346 N N . PRO A 1 171 ? 6.928 1.565 21.178 1.00 97.81 171 PRO A N 1
ATOM 1347 C CA . PRO A 1 171 ? 5.684 1.706 21.935 1.00 97.81 171 PRO A CA 1
ATOM 1348 C C . PRO A 1 171 ? 4.771 2.831 21.419 1.00 97.81 171 PRO A C 1
ATOM 1350 O O . PRO A 1 171 ? 3.551 2.664 21.408 1.00 97.81 171 PRO A O 1
ATOM 1353 N N . ASP A 1 172 ? 5.344 3.941 20.944 1.00 97.75 172 ASP A N 1
ATOM 1354 C CA . ASP A 1 172 ? 4.578 5.064 20.389 1.00 97.75 172 ASP A CA 1
ATOM 1355 C C . ASP A 1 172 ? 3.873 4.694 19.081 1.00 97.75 172 ASP A C 1
ATOM 1357 O O . ASP A 1 172 ? 2.763 5.164 18.832 1.00 97.75 172 ASP A O 1
ATOM 1361 N N . ASP A 1 173 ? 4.472 3.814 18.271 1.00 98.12 173 ASP A N 1
ATOM 1362 C CA . ASP A 1 173 ? 3.839 3.308 17.051 1.00 98.12 173 ASP A CA 1
ATOM 1363 C C . ASP A 1 173 ? 2.563 2.525 17.373 1.00 98.12 173 ASP A C 1
ATOM 1365 O O . ASP A 1 173 ? 1.507 2.784 16.79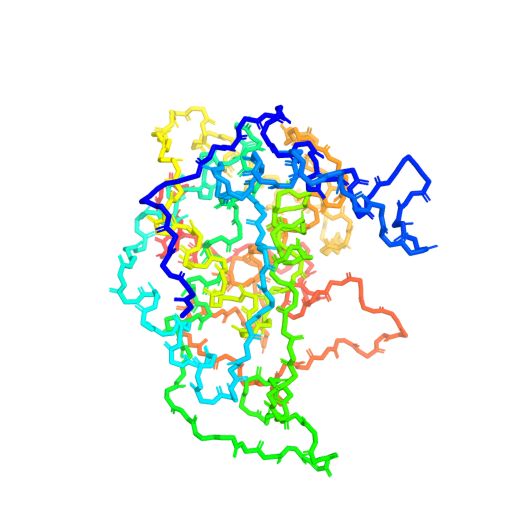1 1.00 98.12 173 ASP A O 1
ATOM 1369 N N . ARG A 1 174 ? 2.643 1.612 18.351 1.00 98.19 174 ARG A N 1
ATOM 1370 C CA . ARG A 1 174 ? 1.490 0.834 18.829 1.00 98.19 174 ARG A CA 1
ATOM 1371 C C . ARG A 1 174 ? 0.424 1.738 19.436 1.00 98.19 174 ARG A C 1
ATOM 1373 O O . ARG A 1 174 ? -0.742 1.634 19.073 1.00 98.19 174 ARG A O 1
ATOM 1380 N N . LYS A 1 175 ? 0.828 2.685 20.290 1.00 98.25 175 LYS A N 1
ATOM 1381 C CA . LYS A 1 175 ? -0.082 3.666 20.897 1.00 98.25 175 LYS A CA 1
ATOM 1382 C C . LYS A 1 175 ? -0.829 4.478 19.837 1.00 98.25 175 LYS A C 1
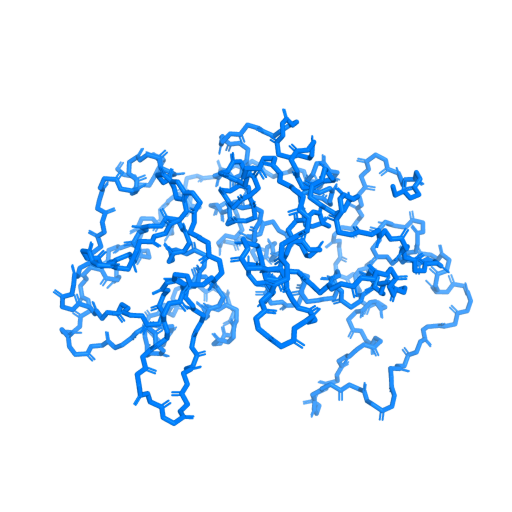ATOM 1384 O O . LYS A 1 175 ? -2.034 4.680 19.966 1.00 98.25 175 LYS A O 1
ATOM 1389 N N . LEU A 1 176 ? -0.132 4.931 18.793 1.00 98.31 176 LEU A N 1
ATOM 1390 C CA . LEU A 1 176 ? -0.739 5.657 17.678 1.00 98.31 176 LEU A CA 1
ATOM 1391 C C . LEU A 1 176 ? -1.696 4.764 16.876 1.00 98.31 176 LEU A C 1
ATOM 1393 O O . LEU A 1 176 ? -2.795 5.204 16.551 1.00 98.31 176 LEU A O 1
ATOM 1397 N N . GLY A 1 177 ? -1.311 3.515 16.599 1.00 98.12 177 GLY A N 1
ATOM 1398 C CA . GLY A 1 177 ? -2.166 2.531 15.932 1.00 98.12 177 GLY A CA 1
ATOM 1399 C C . GLY A 1 177 ? -3.468 2.264 16.691 1.00 98.12 177 GLY A C 1
ATOM 1400 O O . GLY A 1 177 ? -4.547 2.415 16.119 1.00 98.12 177 GLY A O 1
ATOM 1401 N N . SER A 1 178 ? -3.394 1.962 17.990 1.00 98.12 178 SER A N 1
ATOM 1402 C CA . SER A 1 178 ? -4.585 1.762 18.826 1.00 98.12 178 SER A CA 1
ATOM 1403 C C . SER A 1 178 ? -5.436 3.032 18.917 1.00 98.12 178 SER A C 1
ATOM 1405 O O . SER A 1 178 ? -6.655 2.956 18.808 1.00 98.12 178 SER A O 1
ATOM 1407 N N . ALA A 1 179 ? -4.822 4.218 19.024 1.00 98.31 179 ALA A N 1
ATOM 1408 C CA . ALA A 1 179 ? -5.560 5.483 19.026 1.00 98.31 179 ALA A CA 1
ATOM 1409 C C . ALA A 1 179 ? -6.327 5.728 17.713 1.00 98.31 179 ALA A C 1
ATOM 1411 O O . ALA A 1 179 ? -7.438 6.252 17.747 1.00 98.31 179 ALA A O 1
ATOM 1412 N N . VAL A 1 180 ? -5.773 5.331 16.561 1.00 98.31 180 VAL A N 1
ATOM 1413 C CA . VAL A 1 180 ? -6.489 5.383 15.276 1.00 98.31 180 VAL A CA 1
ATOM 1414 C C . VAL A 1 180 ? -7.722 4.481 15.309 1.00 98.31 180 VAL A C 1
ATOM 1416 O O . VAL A 1 180 ? -8.801 4.940 14.943 1.00 98.31 180 VAL A O 1
ATOM 1419 N N . LEU A 1 181 ? -7.591 3.233 15.772 1.00 98.31 181 LEU A N 1
ATOM 1420 C CA . LEU A 1 181 ? -8.723 2.304 15.869 1.00 98.31 181 LEU A CA 1
ATOM 1421 C C . LEU A 1 181 ? -9.812 2.828 16.818 1.00 98.31 181 LEU A C 1
ATOM 1423 O O . LEU A 1 181 ? -10.994 2.779 16.480 1.00 98.31 181 LEU A O 1
ATOM 1427 N N . GLU A 1 182 ? -9.420 3.401 17.957 1.00 98.06 182 GLU A N 1
ATOM 1428 C CA . GLU A 1 182 ? -10.348 4.011 18.914 1.00 98.06 182 GLU A CA 1
ATOM 1429 C C . GLU A 1 182 ? -11.085 5.221 18.336 1.00 98.06 182 GLU A C 1
ATOM 1431 O O . GLU A 1 182 ? -12.295 5.349 18.522 1.00 98.06 182 GLU A O 1
ATOM 1436 N N . ILE A 1 183 ? -10.394 6.081 17.580 1.00 98.25 183 ILE A N 1
ATOM 1437 C CA . ILE A 1 183 ? -11.045 7.199 16.887 1.00 98.25 183 ILE A CA 1
ATOM 1438 C C . ILE A 1 183 ? -12.077 6.673 15.898 1.00 98.25 183 ILE A C 1
ATOM 1440 O O . ILE A 1 183 ? -13.207 7.148 15.923 1.00 98.25 183 ILE A O 1
ATOM 1444 N N . LEU A 1 184 ? -11.717 5.689 15.065 1.00 98.19 184 LEU A N 1
ATOM 1445 C CA . LEU A 1 184 ? -12.634 5.110 14.078 1.00 98.19 184 LEU A CA 1
ATOM 1446 C C . LEU A 1 184 ? -13.872 4.489 14.737 1.00 98.19 184 LEU A C 1
ATOM 1448 O O . LEU A 1 184 ? -14.979 4.662 14.234 1.00 98.19 184 LEU A O 1
ATOM 1452 N N . ARG A 1 185 ? -13.694 3.827 15.885 1.00 97.12 185 ARG A N 1
ATOM 1453 C CA . ARG A 1 185 ? -14.778 3.250 16.693 1.00 97.12 185 ARG A CA 1
ATOM 1454 C C . ARG A 1 185 ? -15.714 4.308 17.283 1.00 97.12 185 ARG A C 1
ATOM 1456 O O . ARG A 1 185 ? -16.897 4.038 17.458 1.00 97.12 185 ARG A O 1
ATOM 1463 N N . GLY A 1 186 ? -15.185 5.486 17.609 1.00 97.50 186 GLY A N 1
ATOM 1464 C CA . GLY A 1 186 ? -15.920 6.595 18.221 1.00 97.50 186 GLY A CA 1
ATOM 1465 C C . GLY A 1 186 ? -16.473 7.634 17.240 1.00 97.50 186 GLY A C 1
ATOM 1466 O O . GLY A 1 186 ? -16.918 8.693 17.684 1.00 97.50 186 GLY A O 1
ATOM 1467 N N . LEU A 1 187 ? -16.413 7.391 15.926 1.00 98.38 187 LEU A N 1
ATOM 1468 C CA . LEU A 1 187 ? -16.931 8.332 14.931 1.00 98.38 187 LEU A CA 1
ATOM 1469 C C . LEU A 1 187 ? -18.468 8.445 14.984 1.00 98.38 187 LEU A C 1
ATOM 1471 O O . LEU A 1 187 ? -19.146 7.464 15.291 1.00 98.38 187 LEU A O 1
ATOM 1475 N N . PRO A 1 188 ? -19.046 9.613 14.626 1.00 98.00 188 PRO A N 1
ATOM 1476 C CA . PRO A 1 188 ? -20.487 9.741 14.411 1.00 98.00 188 PRO A CA 1
ATOM 1477 C C . PRO A 1 188 ? -20.980 8.707 13.393 1.00 98.00 188 PRO A C 1
ATOM 1479 O O . PRO A 1 188 ? -20.326 8.525 12.368 1.00 98.00 188 PRO A O 1
ATOM 1482 N N . THR A 1 189 ? -22.130 8.078 13.640 1.00 96.94 189 THR A N 1
ATOM 1483 C CA . THR A 1 189 ? -22.635 6.913 12.880 1.00 96.94 189 THR A CA 1
ATOM 1484 C C . THR A 1 189 ? -22.715 7.126 11.368 1.00 96.94 189 THR A C 1
ATOM 1486 O O . THR A 1 189 ? -22.408 6.210 10.611 1.00 96.94 189 THR A O 1
ATOM 1489 N N . GLU A 1 190 ? -23.049 8.341 10.932 1.00 96.19 190 GLU A N 1
ATOM 1490 C CA . GLU A 1 190 ? -23.175 8.719 9.514 1.00 96.19 190 GLU A CA 1
ATOM 1491 C C . GLU A 1 190 ? -21.830 8.980 8.815 1.00 96.19 190 GLU A C 1
ATOM 1493 O O . GLU A 1 190 ? -21.786 9.320 7.632 1.00 96.19 190 GLU A O 1
ATOM 1498 N N . THR A 1 191 ? -20.709 8.880 9.538 1.00 97.56 191 THR A N 1
ATOM 1499 C CA . THR A 1 191 ? -19.390 9.164 8.968 1.00 97.56 191 THR A CA 1
ATOM 1500 C C . THR A 1 191 ? -19.025 8.079 7.964 1.00 97.56 191 THR A C 1
ATOM 1502 O O . THR A 1 191 ? -18.809 6.920 8.316 1.00 97.56 191 THR A O 1
ATOM 1505 N N . THR A 1 192 ? -18.904 8.472 6.703 1.00 95.94 192 THR A N 1
ATOM 1506 C CA . THR A 1 192 ? -18.458 7.599 5.612 1.00 95.94 192 THR A CA 1
ATOM 1507 C C . THR A 1 192 ? -16.945 7.386 5.650 1.00 95.94 192 THR A C 1
ATOM 1509 O O . THR A 1 192 ? -16.184 8.202 6.185 1.00 95.94 192 THR A O 1
ATOM 1512 N N . VAL A 1 193 ? -16.466 6.339 4.974 1.00 95.81 193 VAL A N 1
ATOM 1513 C CA . VAL A 1 193 ? -15.026 6.100 4.780 1.00 95.81 193 VAL A CA 1
ATOM 1514 C C . VAL A 1 193 ? -14.275 7.287 4.143 1.00 95.81 193 VAL A C 1
ATOM 1516 O O . VAL A 1 193 ? -13.085 7.481 4.393 1.00 95.81 193 VAL A O 1
ATOM 1519 N N . ALA A 1 194 ? -14.947 8.110 3.329 1.00 95.50 194 ALA A N 1
ATOM 1520 C CA . ALA A 1 194 ? -14.348 9.272 2.668 1.00 95.50 194 ALA A CA 1
ATOM 1521 C C . ALA A 1 194 ? -14.188 10.476 3.619 1.00 95.50 194 ALA A C 1
ATOM 1523 O O . ALA A 1 194 ? -13.311 11.326 3.416 1.00 95.50 194 ALA A O 1
ATOM 1524 N N . GLN A 1 195 ? -15.014 10.535 4.668 1.00 97.06 195 GLN A N 1
ATOM 1525 C CA . GLN A 1 195 ? -14.981 11.565 5.708 1.00 97.06 195 GLN A CA 1
ATOM 1526 C C . GLN A 1 195 ? -14.032 11.193 6.853 1.00 97.06 195 GLN A C 1
ATOM 1528 O O . GLN A 1 195 ? -13.307 12.056 7.337 1.00 97.06 195 GLN A O 1
ATOM 1533 N N . ALA A 1 196 ? -13.939 9.915 7.231 1.00 97.50 196 ALA A N 1
ATOM 1534 C CA . ALA A 1 196 ? -13.089 9.449 8.333 1.00 97.50 196 ALA A CA 1
ATOM 1535 C C . ALA A 1 196 ? -11.639 10.011 8.349 1.00 97.50 196 ALA A C 1
ATOM 1537 O O . ALA A 1 196 ? -11.172 10.396 9.426 1.00 97.50 196 ALA A O 1
ATOM 1538 N N . PRO A 1 197 ? -10.922 10.182 7.212 1.00 97.38 197 PRO A N 1
ATOM 1539 C CA . PRO A 1 197 ? -9.577 10.765 7.197 1.00 97.38 197 PRO A CA 1
ATOM 1540 C C . PRO A 1 197 ? -9.441 12.159 7.835 1.00 97.38 197 PRO A C 1
ATOM 1542 O O . PRO A 1 197 ? -8.346 12.503 8.293 1.00 97.38 197 PRO A O 1
ATOM 1545 N N . SER A 1 198 ? -10.503 12.979 7.878 1.00 97.12 198 SER A N 1
ATOM 1546 C CA . SER A 1 198 ? -10.449 14.298 8.535 1.00 97.12 198 SER A CA 1
ATOM 1547 C C . SER A 1 198 ? -10.391 14.205 10.059 1.00 97.12 198 SER A C 1
ATOM 1549 O O . SER A 1 198 ? -9.893 15.129 10.696 1.00 97.12 198 SER A O 1
ATOM 1551 N N . HIS A 1 199 ? -10.828 13.085 10.639 1.00 97.62 199 HIS A N 1
ATOM 1552 C CA . HIS A 1 199 ? -10.789 12.837 12.082 1.00 97.62 199 HIS A CA 1
ATOM 1553 C C . HIS A 1 199 ? -9.446 12.259 12.547 1.00 97.62 199 HIS A C 1
ATOM 1555 O O . HIS A 1 199 ? -9.119 12.305 13.729 1.00 97.62 199 HIS A O 1
ATOM 1561 N N . LEU A 1 200 ? -8.613 11.782 11.620 1.00 97.06 200 LEU A N 1
ATOM 1562 C CA . LEU A 1 200 ? -7.302 11.201 11.917 1.00 97.06 200 LEU A CA 1
ATOM 1563 C C . LEU A 1 200 ? -6.188 12.262 11.972 1.00 97.06 200 LEU A C 1
ATOM 1565 O O . LEU A 1 200 ? -5.085 12.059 11.465 1.00 97.06 200 LEU A O 1
ATOM 1569 N N . GLY A 1 201 ? -6.473 13.409 12.599 1.00 95.38 201 GLY A N 1
ATOM 1570 C CA . GLY A 1 201 ? -5.550 14.545 12.733 1.00 95.38 201 GLY A CA 1
ATOM 1571 C C . GLY A 1 201 ? -4.231 14.211 13.438 1.00 95.38 201 GLY A C 1
ATOM 1572 O O . GLY A 1 201 ? -3.212 14.829 13.136 1.00 95.38 201 GLY A O 1
ATOM 1573 N N . LEU A 1 202 ? -4.238 13.197 14.310 1.00 95.38 202 LEU A N 1
ATOM 1574 C CA . LEU A 1 202 ? -3.048 12.702 15.009 1.00 95.38 202 LEU A CA 1
ATOM 1575 C C . LEU A 1 202 ? -2.000 12.066 14.080 1.00 95.38 202 LEU A C 1
ATOM 1577 O O . LEU A 1 202 ? -0.825 12.003 14.435 1.00 95.38 202 LEU A O 1
ATOM 1581 N N . LEU A 1 203 ? -2.403 11.599 12.892 1.00 95.00 203 LEU A N 1
ATOM 1582 C CA . LEU A 1 203 ? -1.478 11.059 11.901 1.00 95.00 203 LEU A CA 1
ATOM 1583 C C . LEU A 1 203 ? -0.820 12.200 11.129 1.00 95.00 203 LEU A C 1
ATOM 1585 O O . LEU A 1 203 ? -1.495 12.987 10.455 1.00 95.00 203 LEU A O 1
ATOM 1589 N N . LYS A 1 204 ? 0.514 12.248 11.154 1.00 93.56 204 LYS A N 1
ATOM 1590 C CA . LYS A 1 204 ? 1.282 13.136 10.274 1.00 93.56 204 LYS A CA 1
ATOM 1591 C C . LYS A 1 204 ? 0.986 12.785 8.815 1.00 93.56 204 LYS A C 1
ATOM 1593 O O . LYS A 1 204 ? 1.034 11.616 8.439 1.00 93.56 204 LYS A O 1
ATOM 1598 N N . GLY A 1 205 ? 0.716 13.801 8.001 1.00 92.62 205 GLY A N 1
ATOM 1599 C CA . GLY A 1 205 ? 0.409 13.633 6.583 1.00 92.62 205 GLY A CA 1
ATOM 1600 C C . GLY A 1 205 ? -0.798 14.443 6.131 1.00 92.62 205 GLY A C 1
ATOM 1601 O O . GLY A 1 205 ? -1.418 15.165 6.912 1.00 92.62 205 GLY A O 1
ATOM 1602 N N . ASN A 1 206 ? -1.119 14.323 4.848 1.00 93.62 206 ASN A N 1
ATOM 1603 C CA . ASN A 1 206 ? -2.262 14.985 4.218 1.00 93.62 206 ASN A CA 1
ATOM 1604 C C . ASN A 1 206 ? -3.484 14.048 4.115 1.00 93.62 206 ASN A C 1
ATOM 1606 O O . ASN A 1 206 ? -3.420 12.859 4.438 1.00 93.62 206 ASN A O 1
ATOM 1610 N N . LYS A 1 207 ? -4.621 14.592 3.656 1.00 94.06 207 LYS A N 1
ATOM 1611 C CA . LYS A 1 207 ? -5.857 13.817 3.467 1.00 94.06 207 LYS A CA 1
ATOM 1612 C C . LYS A 1 207 ? -5.662 12.615 2.523 1.00 94.06 207 LYS A C 1
ATOM 1614 O O . LYS A 1 207 ? -6.119 11.545 2.912 1.00 94.06 207 LYS A O 1
ATOM 1619 N N . PRO A 1 208 ? -4.990 12.715 1.356 1.00 93.12 208 PRO A N 1
ATOM 1620 C CA . PRO A 1 208 ? -4.694 11.549 0.513 1.00 93.12 208 PRO A CA 1
ATOM 1621 C C . PRO A 1 208 ? -3.936 10.418 1.226 1.00 93.12 208 PRO A C 1
ATOM 1623 O O . PRO A 1 208 ? -4.351 9.266 1.151 1.00 93.12 208 PRO A O 1
ATOM 1626 N N . GLU A 1 209 ? -2.886 10.733 1.990 1.00 95.69 209 GLU A N 1
ATOM 1627 C CA . GLU A 1 209 ? -2.104 9.739 2.749 1.00 95.69 209 GLU A CA 1
ATOM 1628 C C . GLU A 1 209 ? -2.956 9.026 3.815 1.00 95.69 209 GLU A C 1
ATOM 1630 O O . GLU A 1 209 ? -2.881 7.807 3.982 1.00 95.69 209 GLU A O 1
ATOM 1635 N N . ARG A 1 210 ? -3.802 9.776 4.532 1.00 96.56 210 ARG A N 1
ATOM 1636 C CA . ARG A 1 210 ? -4.757 9.211 5.505 1.00 96.56 210 ARG A CA 1
ATOM 1637 C C . ARG A 1 210 ? -5.893 8.463 4.826 1.00 96.56 210 ARG A C 1
ATOM 1639 O O . ARG A 1 210 ? -6.444 7.527 5.387 1.00 96.56 210 ARG A O 1
ATOM 1646 N N . SER A 1 211 ? -6.242 8.867 3.612 1.00 96.06 211 SER A N 1
ATOM 1647 C CA . SER A 1 211 ? -7.221 8.161 2.807 1.00 96.06 211 SER A CA 1
ATOM 1648 C C . SER A 1 211 ? -6.677 6.773 2.496 1.00 96.06 211 SER A C 1
ATOM 1650 O O . SER A 1 211 ? -7.350 5.803 2.831 1.00 96.06 211 SER A O 1
ATOM 1652 N N . VAL A 1 212 ? -5.464 6.640 1.952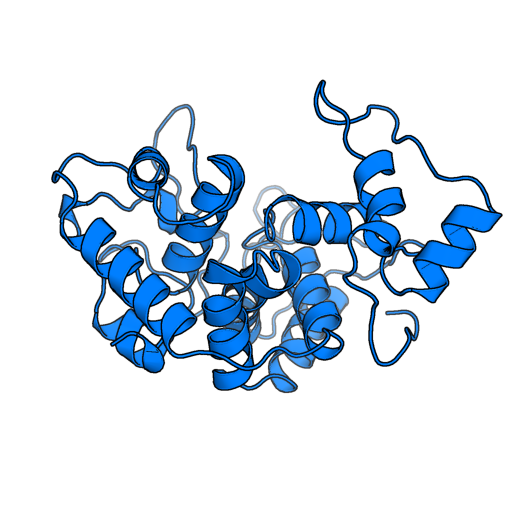 1.00 96.12 212 VAL A N 1
ATOM 1653 C CA . VAL A 1 212 ? -4.844 5.333 1.654 1.00 96.12 212 VAL A CA 1
ATOM 1654 C C . VAL A 1 212 ? -4.869 4.383 2.856 1.00 96.12 212 VAL A C 1
ATOM 1656 O O . VAL A 1 212 ? -5.211 3.216 2.689 1.00 96.12 212 VAL A O 1
ATOM 1659 N N . LEU A 1 213 ? -4.625 4.889 4.069 1.00 96.62 213 LEU A N 1
ATOM 1660 C CA . LEU A 1 213 ? -4.754 4.102 5.299 1.00 96.62 213 LEU A CA 1
ATOM 1661 C C . LEU A 1 213 ? -6.137 3.441 5.448 1.00 96.62 213 LEU A C 1
ATOM 1663 O O . LEU A 1 213 ? -6.205 2.265 5.788 1.00 96.62 213 LEU A O 1
ATOM 1667 N N . MET A 1 214 ? -7.224 4.161 5.160 1.00 97.31 214 MET A N 1
ATOM 1668 C CA . MET A 1 214 ? -8.582 3.601 5.218 1.00 97.31 214 MET A CA 1
ATOM 1669 C C . MET A 1 214 ? -8.773 2.441 4.237 1.00 97.31 214 MET A C 1
ATOM 1671 O O . MET A 1 214 ? -9.421 1.458 4.578 1.00 97.31 214 MET A O 1
ATOM 1675 N N . ASP A 1 215 ? -8.178 2.513 3.046 1.00 96.75 215 ASP A N 1
ATOM 1676 C CA . ASP A 1 215 ? -8.301 1.421 2.073 1.00 96.75 215 ASP A CA 1
ATOM 1677 C C . ASP A 1 215 ? -7.504 0.195 2.509 1.00 96.75 215 ASP A C 1
ATOM 1679 O O . ASP A 1 215 ? -7.978 -0.928 2.360 1.00 96.75 215 ASP A O 1
ATOM 1683 N N . ILE A 1 216 ? -6.329 0.407 3.109 1.00 97.62 216 ILE A N 1
ATOM 1684 C CA . ILE A 1 216 ? -5.536 -0.676 3.697 1.00 97.62 216 ILE A CA 1
ATOM 1685 C C . ILE A 1 216 ? -6.328 -1.357 4.813 1.00 97.62 216 ILE A C 1
ATOM 1687 O O . ILE A 1 216 ? -6.426 -2.581 4.821 1.00 97.62 216 ILE A O 1
ATOM 1691 N N . LEU A 1 217 ? -6.948 -0.588 5.714 1.00 97.69 217 LEU A N 1
ATOM 1692 C CA . LEU A 1 217 ? -7.790 -1.138 6.780 1.00 97.69 217 LEU A CA 1
ATOM 1693 C C . LEU A 1 217 ? -9.027 -1.870 6.228 1.00 97.69 217 LEU A C 1
ATOM 1695 O O . LEU A 1 217 ? -9.409 -2.905 6.775 1.00 97.69 217 LEU A O 1
ATOM 1699 N N . GLY A 1 218 ? -9.611 -1.394 5.124 1.00 97.19 218 GLY A N 1
ATOM 1700 C CA . GLY A 1 218 ? -10.655 -2.116 4.396 1.00 97.19 218 GLY A CA 1
ATOM 1701 C C . GLY A 1 218 ? -10.167 -3.466 3.869 1.00 97.19 218 GLY A C 1
ATOM 1702 O O . GLY A 1 218 ? -10.779 -4.492 4.148 1.00 97.19 218 GLY A O 1
ATOM 1703 N N . ILE A 1 219 ? -9.023 -3.503 3.180 1.00 97.38 219 ILE A N 1
ATOM 1704 C CA . ILE A 1 219 ? -8.417 -4.754 2.687 1.00 97.38 219 ILE A CA 1
ATOM 1705 C C . ILE A 1 219 ? -8.070 -5.706 3.836 1.00 97.38 219 ILE A C 1
ATOM 1707 O O . ILE A 1 219 ? -8.262 -6.915 3.705 1.00 97.38 219 ILE A O 1
ATOM 1711 N N . CYS A 1 220 ? -7.638 -5.176 4.982 1.00 96.75 220 CYS A N 1
ATOM 1712 C CA . CYS A 1 220 ? -7.393 -5.955 6.197 1.00 96.75 220 CYS A CA 1
ATOM 1713 C C . CYS A 1 220 ? -8.665 -6.561 6.808 1.00 96.75 220 CYS A C 1
ATOM 1715 O O . CYS A 1 220 ? -8.562 -7.367 7.727 1.00 96.75 220 CYS A O 1
ATOM 1717 N N . GLY A 1 221 ? -9.852 -6.169 6.335 1.00 96.75 221 GLY A N 1
ATOM 1718 C CA . GLY A 1 221 ? -11.130 -6.549 6.928 1.00 96.75 221 GLY A CA 1
ATOM 1719 C C . GLY A 1 221 ? -11.434 -5.812 8.230 1.00 96.75 221 GLY A C 1
ATOM 1720 O O . GLY A 1 221 ? -12.387 -6.156 8.902 1.00 96.75 221 GLY A O 1
ATOM 1721 N N . VAL A 1 222 ? -10.652 -4.800 8.622 1.00 97.75 222 VAL A N 1
ATOM 1722 C CA . VAL A 1 222 ? -10.944 -3.990 9.823 1.00 97.75 222 VAL A CA 1
ATOM 1723 C C . VAL A 1 222 ? -12.173 -3.110 9.592 1.00 97.75 222 VAL A C 1
ATOM 1725 O O . VAL A 1 222 ? -12.931 -2.851 10.526 1.00 97.75 222 VAL A O 1
ATOM 1728 N N . LEU A 1 223 ? -12.351 -2.665 8.347 1.00 97.06 223 LEU A N 1
ATOM 1729 C CA . LEU A 1 223 ? -13.466 -1.841 7.881 1.00 97.06 223 LEU A CA 1
ATOM 1730 C C . LEU A 1 223 ? -14.328 -2.607 6.871 1.00 97.06 223 LEU A C 1
ATOM 1732 O O . LEU A 1 223 ? -14.749 -2.041 5.865 1.00 97.06 223 LEU A O 1
ATOM 1736 N N . ASP A 1 224 ? -14.518 -3.910 7.078 1.00 93.25 224 ASP A N 1
ATOM 1737 C CA . ASP A 1 224 ? -15.464 -4.674 6.274 1.00 93.25 224 ASP A CA 1
ATOM 1738 C C . ASP A 1 224 ? -16.913 -4.478 6.738 1.00 93.25 224 ASP A C 1
ATOM 1740 O O . ASP A 1 224 ? -17.199 -3.917 7.796 1.00 93.25 224 ASP A O 1
ATOM 1744 N N . THR A 1 225 ? -17.836 -4.924 5.893 1.00 93.38 225 THR A N 1
ATOM 1745 C CA . THR A 1 225 ? -19.252 -5.082 6.233 1.00 93.38 225 THR A CA 1
ATOM 1746 C C . THR A 1 225 ? -19.603 -6.571 6.195 1.00 93.38 225 THR A C 1
ATOM 1748 O O . THR A 1 225 ? -18.804 -7.391 5.735 1.00 93.38 225 THR A O 1
ATOM 1751 N N . ALA A 1 226 ? -20.803 -6.942 6.652 1.00 89.12 226 ALA A N 1
ATOM 1752 C CA . ALA A 1 226 ? -21.258 -8.335 6.602 1.00 89.12 226 ALA A CA 1
ATOM 1753 C C . ALA A 1 226 ? -21.196 -8.926 5.178 1.00 89.12 226 ALA A C 1
ATOM 1755 O O . ALA A 1 226 ? -20.786 -10.080 5.014 1.00 89.12 226 ALA A O 1
ATOM 1756 N N . ASP A 1 227 ? -21.534 -8.100 4.182 1.00 92.38 227 ASP A N 1
ATOM 1757 C CA . ASP A 1 227 ? -21.661 -8.490 2.774 1.00 92.38 227 ASP A CA 1
ATOM 1758 C C . ASP A 1 227 ? -20.408 -8.169 1.940 1.00 92.38 227 ASP A C 1
ATOM 1760 O O . ASP A 1 227 ? -20.144 -8.830 0.941 1.00 92.38 227 ASP A O 1
ATOM 1764 N N . HIS A 1 228 ? -19.590 -7.201 2.369 1.00 94.81 228 HIS A N 1
ATOM 1765 C CA . HIS A 1 228 ? -18.409 -6.739 1.627 1.00 94.81 228 HIS A CA 1
ATOM 1766 C C . HIS A 1 228 ? -17.155 -6.884 2.483 1.00 94.81 228 HIS A C 1
ATOM 1768 O O . HIS A 1 228 ? -16.820 -6.007 3.287 1.00 94.81 228 HIS A O 1
ATOM 1774 N N . ARG A 1 229 ? -16.472 -8.018 2.311 1.00 94.00 229 ARG A N 1
ATOM 1775 C CA . ARG A 1 229 ? -15.309 -8.420 3.110 1.00 94.00 229 ARG A CA 1
ATOM 1776 C C . ARG A 1 229 ? -13.981 -7.979 2.511 1.00 94.00 229 ARG A C 1
ATOM 1778 O O . ARG A 1 229 ? -13.835 -7.861 1.294 1.00 94.00 229 ARG A O 1
ATOM 1785 N N . GLY A 1 230 ? -12.996 -7.793 3.389 1.00 94.81 230 GLY A N 1
ATOM 1786 C CA . GLY A 1 230 ? -11.587 -7.688 3.010 1.00 94.81 230 GLY A CA 1
ATOM 1787 C C . GLY A 1 230 ? -10.976 -9.023 2.584 1.00 94.81 230 GLY A C 1
ATOM 1788 O O . GLY A 1 230 ? -11.660 -10.029 2.425 1.00 94.81 230 GLY A O 1
ATOM 1789 N N . TYR A 1 231 ? -9.653 -9.030 2.431 1.00 95.56 231 TYR A N 1
ATOM 1790 C CA . TYR A 1 231 ? -8.884 -10.167 1.912 1.00 95.56 231 TYR A CA 1
ATOM 1791 C C . TYR A 1 231 ? -8.275 -11.045 3.012 1.00 95.56 231 TYR A C 1
ATOM 1793 O O . TYR A 1 231 ? -7.599 -12.032 2.726 1.00 95.56 231 TYR A O 1
ATOM 1801 N N . ALA A 1 232 ? -8.491 -10.699 4.285 1.00 91.31 232 ALA A N 1
ATOM 1802 C CA . ALA A 1 232 ? -7.893 -11.412 5.411 1.00 91.31 232 ALA A CA 1
ATOM 1803 C C . ALA A 1 232 ? -8.346 -12.881 5.514 1.00 91.31 232 ALA A C 1
ATOM 1805 O O . ALA A 1 232 ? -7.562 -13.725 5.947 1.00 91.31 232 ALA A O 1
ATOM 1806 N N . GLU A 1 233 ? -9.584 -13.180 5.104 1.00 89.06 233 GLU A N 1
ATOM 1807 C CA . GLU A 1 233 ? -10.203 -14.513 5.208 1.00 89.06 233 GLU A CA 1
ATOM 1808 C C . GLU A 1 233 ? -10.241 -15.279 3.877 1.00 89.06 233 GLU A C 1
ATOM 1810 O O . GLU A 1 233 ? -10.534 -16.472 3.862 1.00 89.06 233 GLU A O 1
ATOM 1815 N N . GLY A 1 234 ? -9.938 -14.619 2.759 1.00 93.69 234 GLY A N 1
ATOM 1816 C CA . GLY A 1 234 ? -9.990 -15.223 1.434 1.00 93.69 234 GLY A CA 1
ATOM 1817 C C . GLY A 1 234 ? -9.929 -14.184 0.323 1.00 93.69 234 GLY A C 1
ATOM 1818 O O . GLY A 1 234 ? -10.084 -12.988 0.556 1.00 93.69 234 GLY A O 1
ATOM 1819 N N . PHE A 1 235 ? -9.682 -14.642 -0.902 1.00 96.38 235 PHE A N 1
ATOM 1820 C CA . PHE A 1 235 ? -9.567 -13.747 -2.044 1.00 96.38 235 PHE A CA 1
ATOM 1821 C C . PHE A 1 235 ? -10.937 -13.380 -2.593 1.00 96.38 235 PHE A C 1
ATOM 1823 O O . PHE A 1 235 ? -11.723 -14.261 -2.944 1.00 96.38 235 PHE A O 1
ATOM 1830 N N . VAL A 1 236 ? -11.190 -12.080 -2.727 1.00 94.94 236 VAL A N 1
ATOM 1831 C CA . VAL A 1 236 ? -12.394 -11.568 -3.382 1.00 94.94 236 VAL A CA 1
ATOM 1832 C C . VAL A 1 236 ? -12.120 -11.439 -4.876 1.00 94.94 236 VAL A C 1
ATOM 1834 O O . VAL A 1 236 ? -11.257 -10.657 -5.305 1.00 94.94 236 VAL A O 1
ATOM 1837 N N . ARG A 1 237 ? -12.832 -12.233 -5.684 1.00 94.81 237 ARG A N 1
ATOM 1838 C CA . ARG A 1 237 ? -12.665 -12.202 -7.140 1.00 94.81 237 ARG A CA 1
ATOM 1839 C C . ARG A 1 237 ? -13.114 -10.862 -7.685 1.00 94.81 237 ARG A C 1
ATOM 1841 O O . ARG A 1 237 ? -14.031 -10.251 -7.158 1.00 94.81 237 ARG A O 1
ATOM 1848 N N . PHE A 1 238 ? -12.506 -10.436 -8.781 1.00 93.62 238 PHE A N 1
ATOM 1849 C CA . PHE A 1 238 ? -12.803 -9.162 -9.418 1.00 93.62 238 PHE A CA 1
ATOM 1850 C C . PHE A 1 238 ? -14.287 -9.000 -9.766 1.00 93.62 238 PHE A C 1
ATOM 1852 O O . PHE A 1 238 ? -14.850 -7.940 -9.523 1.00 93.62 238 PHE A O 1
ATOM 1859 N N . GLY A 1 239 ? -14.932 -10.063 -10.259 1.00 88.69 239 GLY A N 1
ATOM 1860 C CA . GLY A 1 239 ? -16.373 -10.056 -10.535 1.00 88.69 239 GLY A CA 1
ATOM 1861 C C . GLY A 1 239 ? -17.268 -9.864 -9.303 1.00 88.69 239 GLY A C 1
ATOM 1862 O O . GLY A 1 239 ? -18.395 -9.416 -9.468 1.00 88.69 239 GLY A O 1
ATOM 1863 N N . ASP A 1 240 ? -16.754 -10.148 -8.104 1.00 91.19 240 ASP A N 1
ATOM 1864 C CA . ASP A 1 240 ? -17.487 -10.077 -6.834 1.00 91.19 240 ASP A CA 1
ATOM 1865 C C . ASP A 1 240 ? -17.202 -8.759 -6.076 1.00 91.19 240 ASP A C 1
ATOM 1867 O O . ASP A 1 240 ? -17.763 -8.509 -5.011 1.00 91.19 240 ASP A O 1
ATOM 1871 N N . ARG A 1 241 ? -16.319 -7.893 -6.602 1.00 92.12 241 ARG A N 1
ATOM 1872 C CA . ARG A 1 241 ? -15.972 -6.582 -6.015 1.00 92.12 241 ARG A CA 1
ATOM 1873 C C . ARG A 1 241 ? -17.022 -5.536 -6.386 1.00 92.12 241 ARG A C 1
ATOM 1875 O O . ARG A 1 241 ? -16.727 -4.558 -7.075 1.00 92.12 241 ARG A O 1
ATOM 1882 N N . GLU A 1 242 ? -18.260 -5.763 -5.962 1.00 90.44 242 GLU A N 1
ATOM 1883 C CA . GLU A 1 242 ? -19.368 -4.853 -6.243 1.00 90.44 242 GLU A CA 1
ATOM 1884 C C . GLU A 1 242 ? -19.092 -3.468 -5.649 1.00 90.44 242 GLU A C 1
ATOM 1886 O O . GLU A 1 242 ? -18.652 -3.331 -4.505 1.00 90.44 242 GLU A O 1
ATOM 1891 N N . LEU A 1 243 ? -19.323 -2.426 -6.447 1.00 92.12 243 LEU A N 1
ATOM 1892 C CA . LEU A 1 243 ? -19.197 -1.041 -6.008 1.00 92.12 243 LEU A CA 1
ATOM 1893 C C . LEU A 1 243 ? -20.577 -0.474 -5.663 1.00 92.12 243 LEU A C 1
ATOM 1895 O O . LEU A 1 243 ? -21.565 -0.860 -6.295 1.00 92.12 243 LEU A O 1
ATOM 1899 N N . PRO A 1 244 ? -20.659 0.482 -4.721 1.00 90.50 244 PRO A N 1
ATOM 1900 C CA . PRO A 1 244 ? -21.906 1.173 -4.440 1.00 90.50 244 PRO A CA 1
ATOM 1901 C C . PRO A 1 244 ? -22.520 1.791 -5.706 1.00 90.50 244 PRO A C 1
ATOM 1903 O O . PRO A 1 244 ? -21.774 2.311 -6.544 1.00 90.50 244 PRO A O 1
ATOM 1906 N N . PRO A 1 245 ? -23.861 1.811 -5.845 1.00 89.88 245 PRO A N 1
ATOM 1907 C CA . PRO A 1 245 ? -24.559 2.335 -7.022 1.00 89.88 245 PRO A CA 1
ATOM 1908 C C . PRO A 1 245 ? -24.587 3.876 -7.041 1.00 89.88 245 PRO A C 1
ATOM 1910 O O . PRO A 1 245 ? -25.627 4.504 -7.244 1.00 89.88 245 PRO A O 1
ATOM 1913 N N . TYR A 1 246 ? -23.439 4.507 -6.802 1.00 87.12 246 TYR A N 1
ATOM 1914 C CA . TYR A 1 246 ? -23.256 5.952 -6.821 1.00 87.12 246 TYR A CA 1
ATOM 1915 C C . TYR A 1 246 ? -22.569 6.390 -8.110 1.00 87.12 246 TYR A C 1
ATOM 1917 O O . TYR A 1 246 ? -21.778 5.662 -8.704 1.00 87.12 246 TYR A O 1
ATOM 1925 N N . ARG A 1 247 ? -22.831 7.635 -8.524 1.00 82.56 247 ARG A N 1
ATOM 1926 C CA . ARG A 1 247 ? -22.179 8.234 -9.699 1.00 82.56 247 ARG A CA 1
ATOM 1927 C C . ARG A 1 247 ? -20.655 8.289 -9.549 1.00 82.56 247 ARG A C 1
ATOM 1929 O O . ARG A 1 247 ? -19.943 8.154 -10.539 1.00 82.56 247 ARG A O 1
ATOM 1936 N N . PHE A 1 248 ? -20.183 8.512 -8.325 1.00 83.06 248 PHE A N 1
ATOM 1937 C CA . PHE A 1 248 ? -18.773 8.543 -7.969 1.00 83.06 248 PHE A CA 1
ATOM 1938 C C . PHE A 1 248 ? -18.577 7.738 -6.690 1.00 83.06 248 PHE A C 1
ATOM 1940 O O . PHE A 1 248 ? -19.306 7.933 -5.717 1.00 83.06 248 PHE A O 1
ATOM 1947 N N . VAL A 1 249 ? -17.601 6.837 -6.708 1.00 86.06 249 VAL A N 1
ATOM 1948 C CA . VAL A 1 249 ? -17.200 6.055 -5.542 1.00 86.06 249 VAL A CA 1
ATOM 1949 C C . VAL A 1 249 ? -15.800 6.516 -5.165 1.00 86.06 249 VAL A C 1
ATOM 1951 O O . VAL A 1 249 ? -14.842 6.279 -5.896 1.00 86.06 249 VAL A O 1
ATOM 1954 N N . ASP A 1 250 ? -15.689 7.221 -4.040 1.00 82.94 250 ASP A N 1
ATOM 1955 C CA . ASP A 1 250 ? -14.441 7.891 -3.655 1.00 82.94 250 ASP A CA 1
ATOM 1956 C C . ASP A 1 250 ? -13.325 6.911 -3.268 1.00 82.94 250 ASP A C 1
ATOM 1958 O O . ASP A 1 250 ? -12.141 7.255 -3.317 1.00 82.94 250 ASP A O 1
ATOM 1962 N N . ARG A 1 251 ? -13.692 5.702 -2.828 1.00 90.50 251 ARG A N 1
ATOM 1963 C CA . ARG A 1 251 ? -12.775 4.690 -2.288 1.00 90.50 251 ARG A CA 1
ATOM 1964 C C . ARG A 1 251 ? -12.896 3.369 -3.038 1.00 90.50 251 ARG A C 1
ATOM 1966 O O . ARG A 1 251 ? -13.909 3.103 -3.671 1.00 90.50 251 ARG A O 1
ATOM 1973 N N . ALA A 1 252 ? -11.871 2.529 -2.950 1.00 88.50 252 ALA A N 1
ATOM 1974 C CA . ALA A 1 252 ? -11.917 1.206 -3.563 1.00 88.50 252 ALA A CA 1
ATOM 1975 C C . ALA A 1 252 ? -12.723 0.215 -2.709 1.00 88.50 252 ALA A C 1
ATOM 1977 O O . ALA A 1 252 ? -12.930 0.416 -1.508 1.00 88.50 252 ALA A O 1
ATOM 1978 N N . TYR A 1 253 ? -13.147 -0.885 -3.326 1.00 93.69 253 TYR A N 1
ATOM 1979 C CA . TYR A 1 253 ? -13.602 -2.062 -2.593 1.00 93.69 253 TYR A CA 1
ATOM 1980 C C . TYR A 1 253 ? -12.479 -2.581 -1.660 1.00 93.69 253 TYR A C 1
ATOM 1982 O O . TYR A 1 253 ? -11.312 -2.573 -2.057 1.00 93.69 253 TYR A O 1
ATOM 1990 N N . PRO A 1 254 ? -12.790 -3.049 -0.436 1.00 95.12 254 PRO A N 1
ATOM 1991 C CA . PRO A 1 254 ? -14.117 -3.067 0.196 1.00 95.12 254 PRO A CA 1
ATOM 1992 C C . PRO A 1 254 ? -14.444 -1.775 0.960 1.00 95.12 254 PRO A C 1
ATOM 1994 O O . PRO A 1 254 ? -15.590 -1.559 1.336 1.00 95.12 254 PRO A O 1
ATOM 1997 N N . ALA A 1 255 ? -13.453 -0.907 1.191 1.00 95.25 255 ALA A N 1
ATOM 1998 C CA . ALA A 1 255 ? -13.565 0.227 2.105 1.00 95.25 255 ALA A CA 1
ATOM 1999 C C . ALA A 1 255 ? -14.703 1.196 1.735 1.00 95.25 255 ALA A C 1
ATOM 2001 O O . ALA A 1 255 ? -15.294 1.804 2.621 1.00 95.25 255 ALA A O 1
ATOM 2002 N N . CYS A 1 256 ? -15.043 1.317 0.447 1.00 95.19 256 CYS A N 1
ATOM 2003 C CA . CYS A 1 256 ? -16.172 2.121 -0.040 1.00 95.19 256 CYS A CA 1
ATOM 2004 C C . CYS A 1 256 ? -17.539 1.780 0.569 1.00 95.19 256 CYS A C 1
ATOM 2006 O O . CYS A 1 256 ? -18.409 2.649 0.579 1.00 95.19 256 CYS A O 1
ATOM 2008 N N . TRP A 1 257 ? -17.722 0.566 1.089 1.00 95.94 257 TRP A N 1
ATOM 2009 C CA . TRP A 1 257 ? -18.960 0.145 1.746 1.00 95.94 257 TRP A CA 1
ATOM 2010 C C . TRP A 1 257 ? -19.021 0.506 3.227 1.00 95.94 257 TRP A C 1
ATOM 2012 O O . TRP A 1 257 ? -20.091 0.456 3.830 1.00 95.94 257 TRP A O 1
ATOM 2022 N N . TRP A 1 258 ? -17.892 0.883 3.823 1.00 97.06 258 TRP A N 1
ATOM 2023 C CA . TRP A 1 258 ? -17.823 1.142 5.249 1.00 97.06 258 TRP A CA 1
ATOM 2024 C C . TRP A 1 258 ? -18.422 2.499 5.633 1.00 97.06 258 TRP A C 1
ATOM 2026 O O . TRP A 1 258 ? -18.134 3.546 5.037 1.00 97.06 258 TRP A O 1
ATOM 2036 N N . GLN A 1 259 ? -19.193 2.473 6.715 1.00 96.19 259 GLN A N 1
ATOM 2037 C CA . GLN A 1 259 ? -19.639 3.641 7.466 1.00 96.19 259 GLN A CA 1
ATOM 2038 C C . GLN A 1 259 ? -19.420 3.389 8.957 1.00 96.19 259 GLN A C 1
ATOM 2040 O O . GLN A 1 259 ? -19.441 2.242 9.405 1.00 96.19 259 GLN A O 1
ATOM 2045 N N . ALA A 1 260 ? -19.261 4.451 9.742 1.00 97.56 260 ALA A N 1
ATOM 2046 C CA . ALA A 1 260 ? -19.006 4.346 11.178 1.00 97.56 260 ALA A CA 1
ATOM 2047 C C . ALA A 1 260 ? -20.086 3.557 11.939 1.00 97.56 260 ALA A C 1
ATOM 2049 O O . ALA A 1 260 ? -19.760 2.862 12.898 1.00 97.56 260 ALA A O 1
ATOM 2050 N N . SER A 1 261 ? -21.343 3.585 11.484 1.00 97.00 261 SER A N 1
ATOM 2051 C CA . SER A 1 261 ? -22.439 2.753 12.006 1.00 97.00 261 SER A CA 1
ATOM 2052 C C . SER A 1 261 ? -22.174 1.241 11.933 1.00 97.00 261 SER A C 1
ATOM 2054 O O . SER A 1 261 ? -22.708 0.494 12.748 1.00 97.00 261 SER A O 1
ATOM 2056 N N . THR A 1 262 ? -21.325 0.787 11.003 1.00 96.50 262 THR A N 1
ATOM 2057 C CA . THR A 1 262 ? -20.880 -0.617 10.900 1.00 96.50 262 THR A CA 1
ATOM 2058 C C . THR A 1 262 ? -19.903 -0.985 12.023 1.00 96.50 262 THR A C 1
ATOM 2060 O O . THR A 1 262 ? -19.795 -2.148 12.407 1.00 96.50 262 THR A O 1
ATOM 2063 N N . GLY A 1 263 ? -19.206 0.004 12.588 1.00 96.81 263 GLY A N 1
ATOM 2064 C CA . GLY A 1 263 ? -18.141 -0.201 13.562 1.00 96.81 263 GLY A CA 1
ATOM 2065 C C . GLY A 1 263 ? -16.858 -0.751 12.936 1.00 96.81 263 GLY A C 1
ATOM 2066 O O . GLY A 1 263 ? -16.670 -0.724 11.721 1.00 96.81 263 GLY A O 1
ATOM 2067 N N . ILE A 1 264 ? -15.946 -1.225 13.785 1.00 96.94 264 ILE A N 1
ATOM 2068 C CA . ILE A 1 264 ? -14.706 -1.889 13.363 1.00 96.94 264 ILE A CA 1
ATOM 2069 C C . ILE A 1 264 ? -14.778 -3.384 13.673 1.00 96.94 264 ILE A C 1
ATOM 2071 O O . ILE A 1 264 ? -15.258 -3.794 14.735 1.00 96.94 264 ILE A O 1
ATOM 2075 N N . ASN A 1 265 ? -14.246 -4.212 12.781 1.00 96.75 265 ASN A N 1
ATOM 2076 C CA . ASN A 1 265 ? -14.196 -5.654 12.975 1.00 96.75 265 ASN A CA 1
ATOM 2077 C C . ASN A 1 265 ? -13.011 -6.038 13.875 1.00 96.75 265 ASN A C 1
ATOM 2079 O O . ASN A 1 265 ? -11.877 -6.230 13.431 1.00 96.75 265 ASN A O 1
ATOM 2083 N N . PHE A 1 266 ? -13.274 -6.177 15.174 1.00 94.75 266 PHE A N 1
ATOM 2084 C CA . PHE A 1 266 ? -12.227 -6.477 16.155 1.00 94.75 266 PHE A CA 1
ATOM 2085 C C . PHE A 1 266 ? -11.612 -7.876 15.992 1.00 94.75 266 PHE A C 1
ATOM 2087 O O . PHE A 1 266 ? -10.482 -8.112 16.420 1.00 94.75 266 PHE A O 1
ATOM 2094 N N . ARG A 1 267 ? -12.315 -8.811 15.337 1.00 95.25 267 ARG A N 1
ATOM 2095 C CA . ARG A 1 267 ? -11.735 -10.113 14.981 1.00 95.25 267 ARG A CA 1
ATOM 2096 C C . ARG A 1 267 ? -10.633 -9.938 13.937 1.00 95.25 267 ARG A C 1
ATOM 2098 O O . ARG A 1 267 ? -9.565 -10.521 14.095 1.00 95.25 267 ARG A O 1
ATOM 2105 N N . ALA A 1 268 ? -10.861 -9.108 12.919 1.00 95.88 268 ALA A N 1
ATOM 2106 C CA . ALA A 1 268 ? -9.838 -8.777 11.931 1.00 95.88 268 ALA A CA 1
ATOM 2107 C C . ALA A 1 268 ? -8.642 -8.060 12.576 1.00 95.88 268 ALA A C 1
ATOM 2109 O O . ALA A 1 268 ? -7.502 -8.422 12.290 1.00 95.88 268 ALA A O 1
ATOM 2110 N N . VAL A 1 269 ? -8.883 -7.133 13.516 1.00 97.31 269 VAL A N 1
ATOM 2111 C CA . VAL A 1 269 ? -7.802 -6.485 14.284 1.00 97.31 269 VAL A CA 1
ATOM 2112 C C . VAL A 1 269 ? -6.947 -7.528 15.008 1.00 97.31 269 VAL A C 1
ATOM 2114 O O . VAL A 1 269 ? -5.744 -7.552 14.798 1.00 97.31 269 VAL A O 1
ATOM 2117 N N . LYS A 1 270 ? -7.539 -8.453 15.774 1.00 96.94 270 LYS A N 1
ATOM 2118 C CA . LYS A 1 270 ? -6.776 -9.512 16.468 1.00 96.94 270 LYS A CA 1
ATOM 2119 C C . LYS A 1 270 ? -5.990 -10.427 15.527 1.00 96.94 270 LYS A C 1
ATOM 2121 O O . LYS A 1 270 ? -4.931 -10.915 15.899 1.00 96.94 270 LYS A O 1
ATOM 2126 N N . ASN A 1 271 ? -6.518 -10.692 14.335 1.00 95.81 271 ASN A N 1
ATOM 2127 C CA . ASN A 1 271 ? -5.913 -11.643 13.403 1.00 95.81 271 ASN A CA 1
ATOM 2128 C C . ASN A 1 271 ? -4.808 -11.017 12.541 1.00 95.81 271 ASN A C 1
ATOM 2130 O O . ASN A 1 271 ? -3.846 -11.698 12.193 1.00 95.81 271 ASN A O 1
ATOM 2134 N N . VAL A 1 272 ? -4.966 -9.749 12.155 1.00 97.12 272 VAL A N 1
ATOM 2135 C CA . VAL A 1 272 ? -4.091 -9.056 11.192 1.00 97.12 272 VAL A CA 1
ATOM 2136 C C . VAL A 1 272 ? -3.172 -8.043 11.875 1.00 97.12 272 VAL A C 1
ATOM 2138 O O . VAL A 1 272 ? -2.050 -7.834 11.426 1.00 97.12 272 VAL A O 1
ATOM 2141 N N . LEU A 1 273 ? -3.642 -7.421 12.956 1.00 97.50 273 LEU A N 1
ATOM 2142 C CA . LEU A 1 273 ? -2.947 -6.391 13.730 1.00 97.50 273 LEU A CA 1
ATOM 2143 C C . LEU A 1 273 ? -2.940 -6.740 15.239 1.00 97.50 273 LEU A C 1
ATOM 2145 O O . LEU A 1 273 ? -3.350 -5.905 16.054 1.00 97.50 273 LEU A O 1
ATOM 2149 N N . PRO A 1 274 ? -2.523 -7.961 15.645 1.00 97.31 274 PRO A N 1
ATOM 2150 C CA . PRO A 1 274 ? -2.573 -8.412 17.042 1.00 97.31 274 PRO A CA 1
ATOM 2151 C C . PRO A 1 274 ? -1.829 -7.503 18.032 1.00 97.31 274 PRO A C 1
ATOM 2153 O O . PRO A 1 274 ? -2.105 -7.532 19.225 1.00 97.31 274 PRO A O 1
ATOM 2156 N N . THR A 1 275 ? -0.880 -6.684 17.579 1.00 96.38 275 THR A N 1
ATOM 2157 C CA . THR A 1 275 ? -0.181 -5.712 18.440 1.00 96.38 275 THR A CA 1
ATOM 2158 C C . THR A 1 275 ? -0.999 -4.486 18.806 1.00 96.38 275 THR A C 1
ATOM 2160 O O . THR A 1 275 ? -0.574 -3.726 19.679 1.00 96.38 275 THR A O 1
ATOM 2163 N N . LEU A 1 276 ? -2.116 -4.263 18.114 1.00 96.25 276 LEU A N 1
ATOM 2164 C CA . LEU A 1 276 ? -3.012 -3.133 18.335 1.00 96.25 276 LEU A CA 1
ATOM 2165 C C . LEU A 1 276 ? -4.293 -3.531 19.083 1.00 96.25 276 LEU A C 1
ATOM 2167 O O . LEU A 1 276 ? -5.066 -2.634 19.427 1.00 96.25 276 LEU A O 1
ATOM 2171 N N . SER A 1 277 ? -4.521 -4.838 19.285 1.00 84.62 277 SER A N 1
ATOM 2172 C CA . SER A 1 277 ? -5.711 -5.414 19.932 1.00 84.62 277 SER A CA 1
ATOM 2173 C C . SER A 1 277 ? -5.607 -5.534 21.445 1.00 84.62 277 SER A C 1
ATOM 2175 O O . SER A 1 277 ? -4.487 -5.815 21.924 1.00 84.62 277 SER A O 1
#